Protein AF-A0A9Q3HX17-F1 (afdb_monomer)

InterPro domains:
  IPR000953 Chromo/chromo shadow domain [PS50013] (194-255)
  IPR016197 Chromo-like domain superfamily [SSF54160] (157-252)
  IPR023780 Chromo domain [PF00385] (194-244)
  IPR056924 Tf2-1-like, SH3-like domain [PF24626] (109-169)

pLDDT: mean 73.97, std 19.73, range [32.47, 97.56]

Secondary structure (DSSP, 8-state):
---PPPP-----TT---S--HHHHTTSS---TTSS-SS-SHHHHHHHHHHHHHHHH-HHHHHHHHHHHHHHHHHHHHHHHHHHHHHHHHHHHHHHHHTTPPPPP-PPTT-EEEEEGGGS--SSSSTTTS-SEEEEEEEEEEEETTEEEE---GGGTTS-SEEEGGGEEE----S-TTSS-PPPPSEEETTEEE--EEEEEEEEEETTEEEEEEEETT--GGG---EEEEGGGGTT-HHHHHHHHHH-TTS--TT----

Structure (mmCIF, N/CA/C/O backbone):
data_AF-A0A9Q3HX17-F1
#
_entry.id   AF-A0A9Q3HX17-F1
#
loop_
_atom_site.group_PDB
_atom_site.id
_atom_site.type_symbol
_atom_site.label_atom_id
_atom_site.label_alt_id
_atom_site.label_comp_id
_atom_site.label_asym_id
_atom_site.label_entity_id
_atom_site.label_seq_id
_atom_site.pdbx_PDB_ins_code
_atom_site.Cartn_x
_atom_site.Cartn_y
_atom_site.Cartn_z
_atom_site.occupancy
_atom_site.B_iso_or_equiv
_atom_site.auth_seq_id
_atom_site.auth_comp_id
_atom_site.auth_asym_id
_atom_site.auth_atom_id
_atom_site.pdbx_PDB_model_num
ATOM 1 N N . MET A 1 1 ? -7.147 -26.927 13.019 1.00 43.53 1 MET A N 1
ATOM 2 C CA . MET A 1 1 ? -8.280 -27.119 13.946 1.00 43.53 1 MET A CA 1
ATOM 3 C C . MET A 1 1 ? -9.104 -25.844 13.948 1.00 43.53 1 MET A C 1
ATOM 5 O O . MET A 1 1 ? -8.545 -24.777 14.157 1.00 43.53 1 MET A O 1
ATOM 9 N N . LEU A 1 2 ? -10.378 -25.949 13.573 1.00 35.59 2 LEU A N 1
ATOM 10 C CA . LEU A 1 2 ? -11.283 -24.828 13.317 1.00 35.59 2 LEU A CA 1
ATOM 11 C C . LEU A 1 2 ? -11.744 -24.198 14.639 1.00 35.59 2 LEU A C 1
ATOM 13 O O . LEU A 1 2 ? -12.418 -24.855 15.428 1.00 35.59 2 LEU A O 1
ATOM 17 N N . GLY A 1 3 ? -11.404 -22.928 14.864 1.00 37.94 3 GLY A N 1
ATOM 18 C CA . GLY A 1 3 ? -11.990 -22.122 15.932 1.00 37.94 3 GLY A CA 1
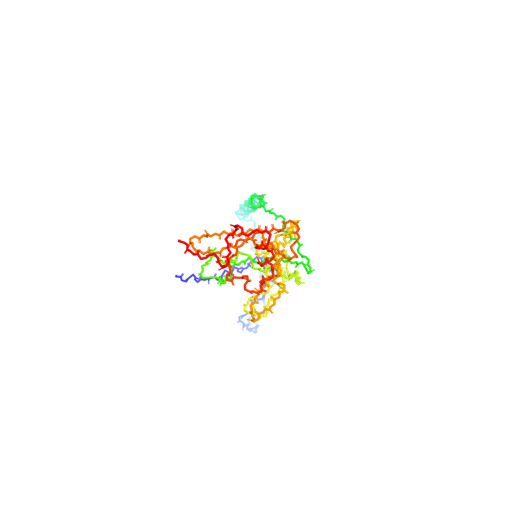ATOM 19 C C . GLY A 1 3 ? -13.392 -21.681 15.527 1.00 37.94 3 GLY A C 1
ATOM 20 O O . GLY A 1 3 ? -13.544 -20.856 14.627 1.00 37.94 3 GLY A O 1
ATOM 21 N N . ARG A 1 4 ? -14.422 -22.248 16.160 1.00 37.91 4 ARG A N 1
ATOM 22 C CA . ARG A 1 4 ? -15.797 -21.764 16.013 1.00 37.91 4 ARG A CA 1
ATOM 23 C C . ARG A 1 4 ? -15.968 -20.497 16.847 1.00 37.91 4 ARG A C 1
ATOM 25 O O . ARG A 1 4 ? -15.848 -20.512 18.067 1.00 37.91 4 ARG A O 1
ATOM 32 N N . HIS A 1 5 ? -16.233 -19.410 16.137 1.00 34.84 5 HIS A N 1
ATOM 33 C CA . HIS A 1 5 ? -16.686 -18.128 16.647 1.00 34.84 5 HIS A CA 1
ATOM 34 C C . HIS A 1 5 ? -18.047 -18.315 17.333 1.00 34.84 5 HIS A C 1
ATOM 36 O O . HIS A 1 5 ? -18.997 -18.772 16.702 1.00 34.84 5 HIS A O 1
ATOM 42 N N . VAL A 1 6 ? -18.142 -17.969 18.617 1.00 39.88 6 VAL A N 1
ATOM 43 C CA . VAL A 1 6 ? -19.424 -17.769 19.309 1.00 39.88 6 VAL A CA 1
ATOM 44 C C . VAL A 1 6 ? -19.678 -16.257 19.333 1.00 39.88 6 VAL A C 1
ATOM 46 O O . VAL A 1 6 ? -18.756 -15.520 19.701 1.00 39.88 6 VAL A O 1
ATOM 49 N N . PRO A 1 7 ? -20.845 -15.748 18.907 1.00 33.12 7 PRO A N 1
ATOM 50 C CA . PRO A 1 7 ? -21.170 -14.336 19.053 1.00 33.12 7 PRO A CA 1
ATOM 51 C C . PRO A 1 7 ? -21.486 -14.042 20.524 1.00 33.12 7 PRO A C 1
ATOM 53 O O . PRO A 1 7 ? -22.268 -14.748 21.155 1.00 33.12 7 PRO A O 1
ATOM 56 N N . ARG A 1 8 ? -20.880 -12.987 21.079 1.00 37.47 8 ARG A N 1
ATOM 57 C CA . ARG A 1 8 ? -21.332 -12.386 22.338 1.00 37.47 8 ARG A CA 1
ATOM 58 C C . ARG A 1 8 ? -22.558 -11.525 22.041 1.00 37.47 8 ARG A C 1
ATOM 60 O O . ARG A 1 8 ? -22.411 -10.348 21.732 1.00 37.47 8 ARG A O 1
ATOM 67 N N . GLU A 1 9 ? -23.749 -12.091 22.175 1.00 33.78 9 GLU A N 1
ATOM 68 C CA . GLU A 1 9 ? -24.956 -11.297 22.417 1.00 33.78 9 GLU A CA 1
ATOM 69 C C . GLU A 1 9 ? -25.018 -10.970 23.913 1.00 33.78 9 GLU A C 1
ATOM 71 O O . GLU A 1 9 ? -25.662 -11.640 24.714 1.00 33.78 9 GLU A O 1
ATOM 76 N N . GLY A 1 10 ? -24.255 -9.951 24.311 1.00 32.47 10 GLY A N 1
ATOM 77 C CA . GLY A 1 10 ? -24.494 -9.256 25.568 1.00 32.47 10 GLY A CA 1
ATOM 78 C C . GLY A 1 10 ? -25.663 -8.309 25.351 1.00 32.47 10 GLY A C 1
ATOM 79 O O . GLY A 1 10 ? -25.469 -7.211 24.839 1.00 32.47 10 GLY A O 1
ATOM 80 N N . VAL A 1 11 ? -26.870 -8.759 25.685 1.00 39.06 11 VAL A N 1
ATOM 81 C CA . VAL A 1 11 ? -28.057 -7.905 25.722 1.00 39.06 11 VAL A CA 1
ATOM 82 C C . VAL A 1 11 ? -27.840 -6.871 26.823 1.00 39.06 11 VAL A C 1
ATOM 84 O O . VAL A 1 11 ? -27.739 -7.201 28.004 1.00 39.06 11 VAL A O 1
ATOM 87 N N . ASP A 1 12 ? -27.710 -5.619 26.404 1.00 37.22 12 ASP A N 1
ATOM 88 C CA . ASP A 1 12 ? -27.631 -4.440 27.250 1.00 37.22 12 ASP A CA 1
ATOM 89 C C . ASP A 1 12 ? -28.926 -4.309 28.073 1.00 37.22 12 ASP A C 1
ATOM 91 O O . ASP A 1 12 ? -29.967 -3.864 27.587 1.00 37.22 12 ASP A O 1
ATOM 95 N N . LEU A 1 13 ? -28.880 -4.770 29.324 1.00 36.75 13 LEU A N 1
ATOM 96 C CA . LEU A 1 13 ? -29.996 -4.692 30.272 1.00 36.75 13 LEU A CA 1
ATOM 97 C C . LEU A 1 13 ? -30.087 -3.328 30.980 1.00 36.75 13 LEU A C 1
ATOM 99 O O . LEU A 1 13 ? -30.937 -3.163 31.850 1.00 36.75 13 LEU A O 1
ATOM 103 N N . MET A 1 14 ? -29.272 -2.332 30.611 1.00 33.97 14 MET A N 1
ATOM 104 C CA . MET A 1 14 ? -29.239 -1.036 31.305 1.00 33.97 14 MET A CA 1
ATOM 105 C C . MET A 1 14 ? -30.023 0.095 30.619 1.00 33.97 14 MET A C 1
ATOM 107 O O . MET A 1 14 ? -29.915 1.245 31.034 1.00 33.97 14 MET A O 1
ATOM 111 N N . SER A 1 15 ? -30.880 -0.202 29.633 1.00 38.72 15 SER A N 1
ATOM 112 C CA . SER A 1 15 ? -31.708 0.819 28.958 1.00 38.72 15 SER A CA 1
ATOM 113 C C . SER A 1 15 ? -33.230 0.606 29.051 1.00 38.72 15 SER A C 1
ATOM 115 O O . SER A 1 15 ? -33.986 1.240 28.311 1.00 38.72 15 SER A O 1
ATOM 117 N N . LYS A 1 16 ? -33.739 -0.244 29.951 1.00 37.53 16 LYS A N 1
ATOM 118 C CA . LYS A 1 16 ? -35.195 -0.383 30.140 1.00 37.53 16 LYS A CA 1
ATOM 119 C C . LYS A 1 16 ? -35.676 0.411 31.354 1.00 37.53 16 LYS A C 1
ATOM 121 O O . LYS A 1 16 ? -35.704 -0.059 32.482 1.00 37.53 16 LYS A O 1
ATOM 126 N N . ASN A 1 17 ? -36.027 1.656 31.042 1.00 38.12 17 ASN A N 1
ATOM 127 C CA . ASN A 1 17 ? -36.922 2.566 31.754 1.00 38.12 17 ASN A CA 1
ATOM 128 C C . ASN A 1 17 ? -38.006 1.826 32.589 1.00 38.12 17 ASN A C 1
ATOM 130 O O . ASN A 1 17 ? -38.696 0.974 32.025 1.00 38.12 17 ASN A O 1
ATOM 134 N N . PRO A 1 18 ? -38.219 2.147 33.883 1.00 36.94 18 PRO A N 1
ATOM 135 C CA . PRO A 1 18 ? -39.154 1.442 34.778 1.00 36.94 18 PRO A CA 1
ATOM 136 C C . PRO A 1 18 ? -40.658 1.620 34.469 1.00 36.94 18 PRO A C 1
ATOM 138 O O . PRO A 1 18 ? -41.499 1.370 35.326 1.00 36.94 18 PRO A O 1
ATOM 141 N N . GLN A 1 19 ? -41.043 2.018 33.256 1.00 39.00 19 GLN A N 1
ATOM 142 C CA . GLN A 1 19 ? -42.442 2.298 32.906 1.00 39.00 19 GLN A CA 1
ATOM 143 C C . GLN A 1 19 ? -43.243 1.122 32.318 1.00 39.00 19 GLN A C 1
ATOM 145 O O . GLN A 1 19 ? -44.337 1.353 31.820 1.00 39.00 19 GLN A O 1
ATOM 150 N N . ASN A 1 20 ? -42.788 -0.136 32.377 1.00 41.44 20 ASN A N 1
ATOM 151 C CA . ASN A 1 20 ? -43.527 -1.230 31.718 1.00 41.44 20 ASN A CA 1
ATOM 152 C C . ASN A 1 20 ? -43.684 -2.538 32.508 1.00 41.44 20 ASN A C 1
ATOM 154 O O . ASN A 1 20 ? -43.580 -3.627 31.953 1.00 41.44 20 ASN A O 1
ATOM 158 N N . LEU A 1 21 ? -44.062 -2.447 33.785 1.00 34.84 21 LEU A N 1
ATOM 159 C CA . LEU A 1 21 ? -44.661 -3.592 34.496 1.00 34.84 21 LEU A CA 1
ATOM 160 C C . LEU A 1 21 ? -46.020 -4.003 33.892 1.00 34.84 21 LEU A C 1
ATOM 162 O O . LEU A 1 21 ? -46.340 -5.185 33.835 1.00 34.84 21 LEU A O 1
ATOM 166 N N . ASN A 1 22 ? -46.764 -3.051 33.322 1.00 39.34 22 ASN A N 1
ATOM 167 C CA . ASN A 1 22 ? -48.045 -3.314 32.654 1.00 39.34 22 ASN A CA 1
ATOM 168 C C . ASN A 1 22 ? -47.903 -3.966 31.265 1.00 39.34 22 ASN A C 1
ATOM 170 O O . ASN A 1 22 ? -48.902 -4.378 30.678 1.00 39.34 22 ASN A O 1
ATOM 174 N N . GLN A 1 23 ? -46.685 -4.051 30.715 1.00 42.78 23 GLN A N 1
ATOM 175 C CA . GLN A 1 23 ? -46.437 -4.671 29.408 1.00 42.78 23 GLN A CA 1
ATOM 176 C C . GLN A 1 23 ? -46.178 -6.177 29.522 1.00 42.78 23 GLN A C 1
ATOM 178 O O . GLN A 1 23 ? -46.563 -6.914 28.624 1.00 42.78 23 GLN A O 1
ATOM 183 N N . VAL A 1 24 ? -45.626 -6.633 30.652 1.00 41.97 24 VAL A N 1
ATOM 184 C CA . VAL A 1 24 ? -45.379 -8.059 30.939 1.00 41.97 24 VAL A CA 1
ATOM 185 C C . VAL A 1 24 ? -46.694 -8.828 31.144 1.00 41.97 24 VAL A C 1
ATOM 187 O O . VAL A 1 24 ? -46.799 -9.989 30.779 1.00 41.97 24 VAL A O 1
ATOM 190 N N . ILE A 1 25 ? -47.743 -8.164 31.637 1.00 42.19 25 ILE A N 1
ATOM 191 C CA . ILE A 1 25 ? -49.058 -8.781 31.900 1.00 42.19 25 ILE A CA 1
ATOM 192 C C . ILE A 1 25 ? -49.834 -9.081 30.597 1.00 42.19 25 ILE A C 1
ATOM 194 O O . ILE A 1 25 ? -50.745 -9.905 30.587 1.00 42.19 25 ILE A O 1
ATOM 198 N N . LYS A 1 26 ? -49.463 -8.460 29.469 1.00 45.56 26 LYS A N 1
ATOM 199 C CA . LYS A 1 26 ? -50.160 -8.631 28.181 1.00 45.56 26 LYS A CA 1
ATOM 200 C C . LYS A 1 26 ? -49.689 -9.835 27.358 1.00 45.56 26 LYS A C 1
ATOM 202 O O . LYS A 1 26 ? -50.341 -10.152 26.367 1.00 45.56 26 LYS A O 1
ATOM 207 N N . GLU A 1 27 ? -48.596 -10.498 27.737 1.00 48.41 27 GLU A N 1
ATOM 208 C CA . GLU A 1 27 ? -48.006 -11.593 26.945 1.00 48.41 27 GLU A CA 1
ATOM 209 C C . GLU A 1 27 ? -48.649 -12.972 27.216 1.00 48.41 27 GLU A C 1
ATOM 211 O O . GLU A 1 27 ? -48.574 -13.843 26.354 1.00 48.41 27 GLU A O 1
ATOM 216 N N . ASP A 1 28 ? -49.391 -13.142 28.320 1.00 40.28 28 ASP A N 1
ATOM 217 C CA . ASP A 1 28 ? -49.937 -14.448 28.749 1.00 40.28 28 ASP A CA 1
ATOM 218 C C . ASP A 1 28 ? -51.431 -14.686 28.443 1.00 40.28 28 ASP A C 1
ATOM 220 O O . ASP A 1 28 ? -52.013 -15.675 28.886 1.00 40.28 28 ASP A O 1
ATOM 224 N N . GLY A 1 29 ? -52.086 -13.824 27.656 1.00 43.31 29 GLY A N 1
ATOM 225 C CA . GLY A 1 29 ? -53.416 -14.128 27.101 1.00 43.31 29 GLY A CA 1
ATOM 226 C C . GLY A 1 29 ? -54.523 -14.415 28.131 1.00 43.31 29 GLY A C 1
ATOM 227 O O . GLY A 1 29 ? -55.492 -15.109 27.815 1.00 43.31 29 GLY A O 1
ATOM 228 N N . ILE A 1 30 ? -54.411 -13.890 29.353 1.00 41.59 30 ILE A N 1
ATOM 229 C CA . ILE A 1 30 ? -55.437 -14.051 30.387 1.00 41.59 30 ILE A CA 1
ATOM 230 C C . ILE A 1 30 ? -56.547 -13.022 30.132 1.00 41.59 30 ILE A C 1
ATOM 232 O O . ILE A 1 30 ? -56.350 -11.818 30.269 1.00 41.59 30 ILE A O 1
ATOM 236 N N . GLN A 1 31 ? -57.717 -13.512 29.716 1.00 39.88 31 GLN A N 1
ATOM 237 C CA . GLN A 1 31 ? -58.920 -12.717 29.459 1.00 39.88 31 GLN A CA 1
ATOM 238 C C . GLN A 1 31 ? -59.391 -12.024 30.752 1.00 39.88 31 GLN A C 1
ATOM 240 O O . GLN A 1 31 ? -59.740 -12.692 31.723 1.00 39.88 31 GLN A O 1
ATOM 245 N N . GLU A 1 32 ? -59.461 -10.691 30.736 1.00 42.28 32 GLU A N 1
ATOM 246 C CA . GLU A 1 32 ? -59.815 -9.784 31.851 1.00 42.28 32 GLU A CA 1
ATOM 247 C C . GLU A 1 32 ? -61.226 -9.973 32.469 1.00 42.28 32 GLU A C 1
A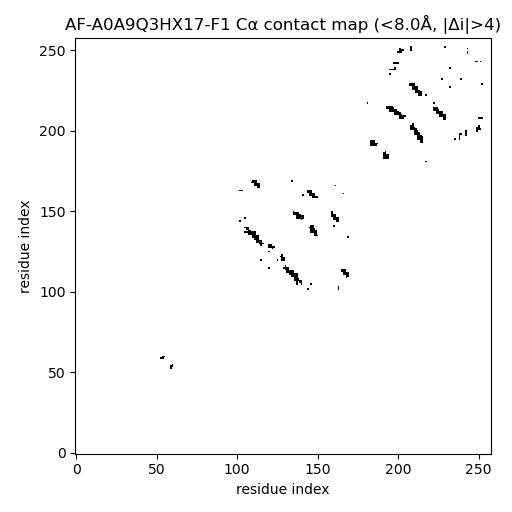TOM 249 O O . GLU A 1 32 ? -61.648 -9.170 33.296 1.00 42.28 32 GLU A O 1
ATOM 254 N N . SER A 1 33 ? -61.999 -11.005 32.112 1.00 39.53 33 SER A N 1
ATOM 255 C CA . SER A 1 33 ? -63.457 -11.008 32.338 1.00 39.53 33 SER A CA 1
ATOM 256 C C . SER A 1 33 ? -64.000 -11.837 33.511 1.00 39.53 33 SER A C 1
ATOM 258 O O . SER A 1 33 ? -65.215 -11.847 33.697 1.00 39.53 33 SER A O 1
ATOM 260 N N . THR A 1 34 ? -63.181 -12.500 34.341 1.00 42.12 34 THR A N 1
ATOM 261 C CA . THR A 1 34 ? -63.737 -13.417 35.368 1.00 42.12 34 THR A CA 1
ATOM 262 C C . THR A 1 34 ? -63.235 -13.286 36.803 1.00 42.12 34 THR A C 1
ATOM 264 O O . THR A 1 34 ? -63.555 -14.169 37.589 1.00 42.12 34 THR A O 1
ATOM 267 N N . LEU A 1 35 ? -62.539 -12.224 37.229 1.00 37.19 35 LEU A N 1
ATOM 268 C CA . LEU A 1 35 ? -62.227 -12.080 38.664 1.00 37.19 35 LEU A CA 1
ATOM 269 C C . LEU A 1 35 ? -62.262 -10.619 39.171 1.00 37.19 35 LEU A C 1
ATOM 271 O O . LEU A 1 35 ? -61.267 -9.911 39.183 1.00 37.19 35 LEU A O 1
ATOM 275 N N . PHE A 1 36 ? -63.455 -10.256 39.651 1.00 33.38 36 PHE A N 1
ATOM 276 C CA . PHE A 1 36 ? -63.817 -9.274 40.687 1.00 33.38 36 PHE A CA 1
ATOM 277 C C . PHE A 1 36 ? -63.507 -7.762 40.516 1.00 33.38 36 PHE A C 1
ATOM 279 O O . PHE A 1 36 ? -62.353 -7.351 40.470 1.00 33.38 36 PHE A O 1
ATOM 286 N N . PRO A 1 37 ? -64.542 -6.892 40.601 1.00 35.59 37 PRO A N 1
ATOM 287 C CA . PRO A 1 37 ? -64.440 -5.436 40.435 1.00 35.59 37 PRO A CA 1
ATOM 288 C C . PRO A 1 37 ? -64.094 -4.660 41.725 1.00 35.59 37 PRO A C 1
ATOM 290 O O . PRO A 1 37 ? -64.379 -3.471 41.824 1.00 35.59 37 PRO A O 1
ATOM 293 N N . ILE A 1 38 ? -63.519 -5.296 42.752 1.00 40.41 38 ILE A N 1
ATOM 294 C CA . ILE A 1 38 ? -63.241 -4.638 44.040 1.00 40.41 38 ILE A CA 1
ATOM 295 C C . ILE A 1 38 ? -61.843 -5.051 44.511 1.00 40.41 38 ILE A C 1
ATOM 297 O O . ILE A 1 38 ? -61.650 -6.218 44.841 1.00 40.41 38 ILE A O 1
ATOM 301 N N . LYS A 1 39 ? -60.921 -4.072 44.582 1.00 42.38 39 LYS A N 1
ATOM 302 C CA . LYS A 1 39 ? -59.530 -4.087 45.115 1.00 42.38 39 LYS A CA 1
ATOM 303 C C . LYS A 1 39 ? -58.419 -3.868 44.076 1.00 42.38 39 LYS A C 1
ATOM 305 O O . LYS A 1 39 ? -57.523 -4.692 43.943 1.00 42.38 39 LYS A O 1
ATOM 310 N N . VAL A 1 40 ? -58.401 -2.708 43.425 1.00 43.16 40 VAL A N 1
ATOM 311 C CA . VAL A 1 40 ? -57.133 -2.143 42.906 1.00 43.16 40 VAL A CA 1
ATOM 312 C C . VAL A 1 40 ? -56.644 -1.006 43.815 1.00 43.16 40 VAL A C 1
ATOM 314 O O . VAL A 1 40 ? -55.447 -0.863 44.025 1.00 43.16 40 VAL A O 1
ATOM 317 N N . GLU A 1 41 ? -57.556 -0.303 44.491 1.00 44.78 41 GLU A N 1
ATOM 318 C CA . GLU A 1 41 ? -57.222 0.805 45.404 1.00 44.78 41 GLU A CA 1
ATOM 319 C C . GLU A 1 41 ? -56.719 0.347 46.787 1.00 44.78 41 GLU A C 1
ATOM 321 O O . GLU A 1 41 ? -55.867 0.988 47.384 1.00 44.78 41 GLU A O 1
ATOM 326 N N . ILE A 1 42 ? -57.162 -0.812 47.293 1.00 50.06 42 ILE A N 1
ATOM 327 C CA . ILE A 1 42 ? -56.743 -1.296 48.629 1.00 50.06 42 ILE A CA 1
ATOM 328 C C . ILE A 1 42 ? -55.329 -1.912 48.596 1.00 50.06 42 ILE A C 1
ATOM 330 O O . ILE A 1 42 ? -54.657 -1.997 49.622 1.00 50.06 42 ILE A O 1
ATOM 334 N N . PHE A 1 43 ? -54.852 -2.343 47.423 1.00 46.19 43 PHE A N 1
ATOM 335 C CA . PHE A 1 43 ? -53.516 -2.928 47.288 1.00 46.19 43 PHE A CA 1
ATOM 336 C C . PHE A 1 43 ? -52.414 -1.875 47.142 1.00 46.19 43 PHE A C 1
ATOM 338 O O . PHE A 1 43 ? -51.315 -2.143 47.615 1.00 46.19 43 PHE A O 1
ATOM 345 N N . SER A 1 44 ? -52.674 -0.693 46.564 1.00 56.28 44 SER A N 1
ATOM 346 C CA . SER A 1 44 ? -51.670 0.383 46.525 1.00 56.28 44 SER A CA 1
ATOM 347 C C . SER A 1 44 ? -51.402 0.930 47.917 1.00 56.28 44 SER A C 1
ATOM 349 O O . SER A 1 44 ? -50.250 1.005 48.315 1.00 56.28 44 SER A O 1
ATOM 351 N N . ASP A 1 45 ? -52.454 1.187 48.696 1.00 61.06 45 ASP A N 1
ATOM 352 C CA . ASP A 1 45 ? -52.311 1.738 50.043 1.00 61.06 45 ASP A CA 1
ATOM 353 C C . ASP A 1 45 ? -51.636 0.744 50.991 1.00 61.06 45 ASP A C 1
ATOM 355 O O . ASP A 1 45 ? -50.779 1.129 51.781 1.00 61.06 45 ASP A O 1
ATOM 359 N N . LEU A 1 46 ? -51.947 -0.554 50.881 1.00 56.22 46 LEU A N 1
ATOM 360 C CA . LEU A 1 46 ? -51.284 -1.589 51.676 1.00 56.22 46 LEU A CA 1
ATOM 361 C C . LEU A 1 46 ? -49.822 -1.787 51.250 1.00 56.22 46 LEU A C 1
ATOM 363 O O . LEU A 1 46 ? -48.964 -1.973 52.107 1.00 56.22 46 LEU A O 1
ATOM 367 N N . VAL A 1 47 ? -49.515 -1.725 49.950 1.00 63.09 47 VAL A N 1
ATOM 368 C CA . VAL A 1 47 ? -48.133 -1.795 49.449 1.00 63.09 47 VAL A CA 1
ATOM 369 C C . VAL A 1 47 ? -47.343 -0.551 49.852 1.00 63.09 47 VAL A C 1
ATOM 371 O O . VAL A 1 47 ? -46.212 -0.697 50.302 1.00 63.09 47 VAL A O 1
ATOM 374 N N . ASP A 1 48 ? -47.936 0.639 49.788 1.00 63.78 48 ASP A N 1
ATOM 375 C CA . ASP A 1 48 ? -47.327 1.903 50.211 1.00 63.78 48 ASP A CA 1
ATOM 376 C C . ASP A 1 48 ? -47.141 1.961 51.733 1.00 63.78 48 ASP A C 1
ATOM 378 O O . ASP A 1 48 ? -46.153 2.511 52.226 1.00 63.78 48 ASP A O 1
ATOM 382 N N . GLN A 1 49 ? -48.054 1.359 52.498 1.00 62.88 49 GLN A N 1
ATOM 383 C CA . GLN A 1 49 ? -47.983 1.274 53.955 1.00 62.88 49 GLN A CA 1
ATOM 384 C C . GLN A 1 49 ? -46.963 0.229 54.422 1.00 62.88 49 GLN A C 1
ATOM 386 O O . GLN A 1 49 ? -46.156 0.537 55.298 1.00 62.88 49 GLN A O 1
ATOM 391 N N . ILE A 1 50 ? -46.902 -0.942 53.774 1.00 61.53 50 ILE A N 1
ATOM 392 C CA . ILE A 1 50 ? -45.833 -1.934 53.971 1.00 61.53 50 ILE A CA 1
ATOM 393 C C . ILE A 1 50 ? -44.485 -1.342 53.545 1.00 61.53 50 ILE A C 1
ATOM 395 O O . ILE A 1 50 ? -43.503 -1.485 54.266 1.00 61.53 50 ILE A O 1
ATOM 399 N N . GLN A 1 51 ? -44.413 -0.625 52.419 1.00 58.28 51 GLN A N 1
ATOM 400 C CA . GLN A 1 51 ? -43.193 0.065 51.997 1.00 58.28 51 GLN A CA 1
ATOM 401 C C . GLN A 1 51 ? -42.776 1.130 53.007 1.00 58.28 51 GLN A C 1
ATOM 403 O O . GLN A 1 51 ? -41.592 1.204 53.318 1.00 58.28 51 GLN A O 1
ATOM 408 N N . LYS A 1 52 ? -43.709 1.915 53.563 1.00 63.16 52 LYS A N 1
ATOM 409 C CA . LYS A 1 52 ? -43.418 2.885 54.628 1.00 63.16 52 LYS A CA 1
ATOM 410 C C . LYS A 1 52 ? -42.928 2.214 55.906 1.00 63.16 52 LYS A C 1
ATOM 412 O O . LYS A 1 52 ? -41.951 2.703 56.458 1.00 63.16 52 LYS A O 1
ATOM 417 N N . GLU A 1 53 ? -43.555 1.138 56.376 1.00 61.06 53 GLU A N 1
ATOM 418 C CA . GLU A 1 53 ? -43.127 0.429 57.594 1.00 61.06 53 GLU A CA 1
ATOM 419 C C . GLU A 1 53 ? -41.766 -0.255 57.413 1.00 61.06 53 GLU A C 1
ATOM 421 O O . GLU A 1 53 ? -40.857 -0.018 58.208 1.00 61.06 53 GLU A O 1
ATOM 426 N N . VAL A 1 54 ? -41.572 -0.997 56.319 1.00 60.59 54 VAL A N 1
ATOM 427 C CA . VAL A 1 54 ? -40.299 -1.668 55.993 1.00 60.59 54 VAL A CA 1
ATOM 428 C C . VAL A 1 54 ? -39.171 -0.652 55.754 1.00 60.59 54 VAL A C 1
ATOM 430 O O . VAL A 1 54 ? -38.020 -0.905 56.104 1.00 60.59 54 VAL A O 1
ATOM 433 N N . TRP A 1 55 ? -39.471 0.543 55.226 1.00 57.78 55 TRP A N 1
ATOM 434 C CA . TRP A 1 55 ? -38.486 1.626 55.092 1.00 57.78 55 TRP A CA 1
ATOM 435 C C . TRP A 1 55 ? -38.128 2.322 56.407 1.00 57.78 55 TRP A C 1
ATOM 437 O O . TRP A 1 55 ? -37.125 3.041 56.441 1.00 57.78 55 TRP A O 1
ATOM 447 N N . GLN A 1 56 ? -38.919 2.180 57.476 1.00 61.88 56 GLN A N 1
ATOM 448 C CA . GLN A 1 56 ? -38.596 2.777 58.776 1.00 61.88 56 GLN A CA 1
ATOM 449 C C . GLN A 1 56 ? -37.744 1.871 59.662 1.00 61.88 56 GLN A C 1
ATOM 451 O O . GLN A 1 56 ? -37.159 2.382 60.624 1.00 61.88 56 GLN A O 1
ATOM 456 N N . ASP A 1 57 ? -37.588 0.594 59.307 1.00 71.00 57 ASP A N 1
ATOM 457 C CA . ASP A 1 57 ? -36.683 -0.304 60.010 1.00 71.00 57 ASP A CA 1
ATOM 458 C C . ASP A 1 57 ? -35.242 0.212 59.929 1.00 71.00 57 ASP A C 1
ATOM 460 O O . ASP A 1 57 ? -34.673 0.458 58.855 1.00 71.00 57 ASP A O 1
ATOM 464 N N . LYS A 1 58 ? -34.635 0.405 61.104 1.00 68.25 58 LYS A N 1
ATOM 465 C CA . LYS A 1 58 ? -33.263 0.921 61.225 1.00 68.25 58 LYS A CA 1
ATOM 466 C C . LYS A 1 58 ? -32.261 0.032 60.489 1.00 68.25 58 LYS A C 1
ATOM 468 O O . LYS A 1 58 ? -31.310 0.559 59.911 1.00 68.25 58 LYS A O 1
ATOM 473 N N . ASP A 1 59 ? -32.524 -1.268 60.452 1.00 74.38 59 ASP A N 1
ATOM 474 C CA . ASP A 1 59 ? -31.657 -2.265 59.833 1.00 74.38 59 ASP A CA 1
ATOM 475 C C . ASP A 1 59 ? -31.655 -2.141 58.300 1.00 74.38 59 ASP A C 1
ATOM 477 O O . ASP A 1 59 ? -30.591 -2.150 57.678 1.00 74.38 59 ASP A O 1
ATOM 481 N N . TYR A 1 60 ? -32.810 -1.878 57.675 1.00 72.75 60 TYR A N 1
ATOM 482 C CA . TYR A 1 60 ? -32.900 -1.634 56.228 1.00 72.75 60 TYR A CA 1
ATOM 483 C C . TYR A 1 60 ? -32.233 -0.319 55.813 1.00 72.75 60 TYR A C 1
ATOM 485 O O . TYR A 1 60 ? -31.517 -0.272 54.808 1.00 72.75 60 TYR A O 1
ATOM 493 N N . LYS A 1 61 ? -32.397 0.753 56.601 1.00 77.44 61 LYS A N 1
ATOM 494 C CA . LYS A 1 61 ? -31.689 2.023 56.354 1.00 77.44 61 LYS A CA 1
ATOM 495 C C . LYS A 1 61 ? -30.173 1.853 56.420 1.00 77.44 61 LYS A C 1
ATOM 497 O O . LYS A 1 61 ? -29.457 2.496 55.650 1.00 77.44 61 LYS A O 1
ATOM 502 N N . GLU A 1 62 ? -29.679 1.013 57.322 1.00 82.75 62 GLU A N 1
ATOM 503 C CA . GLU A 1 62 ? -28.249 0.742 57.441 1.00 82.75 62 GLU A CA 1
ATOM 504 C C . GLU A 1 62 ? -27.726 -0.074 56.249 1.00 82.75 62 GLU A C 1
ATOM 506 O O . GLU A 1 62 ? -26.710 0.292 55.655 1.00 82.75 62 GLU A O 1
ATOM 511 N N . ILE A 1 63 ? -28.474 -1.087 55.799 1.00 82.75 63 ILE A N 1
ATOM 512 C CA . ILE A 1 63 ? -28.158 -1.857 54.584 1.00 82.75 63 ILE A CA 1
ATOM 513 C C . ILE A 1 63 ? -28.109 -0.950 53.343 1.00 82.75 63 ILE A C 1
ATOM 515 O O . ILE A 1 63 ? -27.172 -1.037 52.548 1.00 82.75 63 ILE A O 1
ATOM 519 N N . LEU A 1 64 ? -29.063 -0.027 53.186 1.00 81.94 64 LEU A N 1
ATOM 520 C CA . LEU A 1 64 ? -29.082 0.918 52.062 1.00 81.94 64 LEU A CA 1
ATOM 521 C C . LEU A 1 64 ? -27.887 1.879 52.081 1.00 81.94 64 LEU A C 1
ATOM 523 O O . LEU A 1 64 ? -27.314 2.168 51.028 1.00 81.94 64 LEU A O 1
ATOM 527 N N . LYS A 1 65 ? -27.457 2.345 53.261 1.00 86.88 65 LYS A N 1
ATOM 528 C CA . LYS A 1 65 ? -26.233 3.155 53.389 1.00 86.88 65 LYS A CA 1
ATOM 529 C C . LYS A 1 65 ? -24.991 2.361 52.997 1.00 86.88 65 LYS A C 1
ATOM 531 O O . LYS A 1 65 ? -24.122 2.897 52.306 1.00 86.88 65 LYS A O 1
ATOM 536 N N . GLN A 1 66 ? -24.902 1.100 53.418 1.00 86.94 66 GLN A N 1
ATOM 537 C CA . GLN A 1 66 ? -23.797 0.219 53.044 1.00 86.94 66 GLN A CA 1
ATOM 538 C C . GLN A 1 66 ? -23.775 -0.035 51.531 1.00 86.94 66 GLN A C 1
ATOM 540 O O . GLN A 1 66 ? -22.731 0.146 50.904 1.00 86.94 66 GLN A O 1
ATOM 545 N N . LEU A 1 67 ? -24.924 -0.340 50.922 1.00 84.19 67 LEU A N 1
ATOM 546 C CA . LEU A 1 67 ? -25.074 -0.491 49.470 1.00 84.19 67 LEU A CA 1
ATOM 547 C C . LEU A 1 67 ? -24.673 0.777 48.713 1.00 84.19 67 LEU A C 1
ATOM 549 O O . LEU A 1 67 ? -23.878 0.706 47.778 1.00 84.19 67 LEU A O 1
ATOM 553 N N . ALA A 1 68 ? -25.149 1.948 49.145 1.00 90.25 68 ALA A N 1
ATOM 554 C CA . ALA A 1 68 ? -24.770 3.224 48.543 1.00 90.25 68 ALA A CA 1
ATOM 555 C C . ALA A 1 68 ? -23.251 3.458 48.611 1.00 90.25 68 ALA A C 1
ATOM 557 O O . ALA A 1 68 ? -22.647 3.948 47.654 1.00 90.25 68 ALA A O 1
ATOM 558 N N . ARG A 1 69 ? -22.608 3.058 49.716 1.00 93.44 69 ARG A N 1
ATOM 559 C CA . ARG A 1 69 ? -21.151 3.135 49.883 1.00 93.44 69 ARG A CA 1
ATOM 560 C C . ARG A 1 69 ? -20.420 2.202 48.917 1.00 93.44 69 ARG A C 1
ATOM 562 O O . ARG A 1 69 ? -19.457 2.630 48.285 1.00 93.44 69 ARG A O 1
ATOM 569 N N . VAL A 1 70 ? -20.888 0.963 48.764 1.00 93.25 70 VAL A N 1
ATOM 570 C CA . VAL A 1 70 ? -20.310 -0.016 47.828 1.00 93.25 70 VAL A CA 1
ATOM 571 C C . VAL A 1 70 ? -20.472 0.445 46.380 1.00 93.25 70 VAL A C 1
ATOM 573 O O . VAL A 1 70 ? -19.501 0.413 45.630 1.00 93.25 70 VAL A O 1
ATOM 576 N N . ILE A 1 71 ? -21.646 0.947 45.993 1.00 93.25 71 ILE A N 1
ATOM 577 C CA . ILE A 1 71 ? -21.893 1.478 44.643 1.00 93.25 71 ILE A CA 1
ATOM 578 C C . ILE A 1 71 ? -20.968 2.663 44.355 1.00 93.25 71 ILE A C 1
ATOM 580 O O . ILE A 1 71 ? -20.335 2.705 43.301 1.00 93.25 71 ILE A O 1
ATOM 584 N N . LYS A 1 72 ? -20.822 3.592 45.308 1.00 94.94 72 LYS A N 1
ATOM 585 C CA . LYS A 1 72 ? -19.907 4.732 45.170 1.00 94.94 72 LYS A CA 1
ATOM 586 C C . LYS A 1 72 ? -18.455 4.278 44.988 1.00 94.94 72 LYS A C 1
ATOM 588 O O . LYS A 1 72 ? -17.741 4.847 44.166 1.00 94.94 72 LYS A O 1
ATOM 593 N N . ASN A 1 73 ? -18.036 3.243 45.715 1.00 94.75 73 ASN A N 1
ATOM 594 C CA . ASN A 1 73 ? -16.704 2.655 45.574 1.00 94.75 73 ASN A CA 1
ATOM 595 C C . ASN A 1 73 ? -16.525 1.942 44.223 1.00 94.75 73 ASN A C 1
ATOM 597 O O . ASN A 1 73 ? -15.478 2.057 43.599 1.00 94.75 73 ASN A O 1
ATOM 601 N N . LEU A 1 74 ? -17.536 1.224 43.734 1.00 95.94 74 LEU A N 1
ATOM 602 C CA . LEU A 1 74 ? -17.476 0.584 42.417 1.00 95.94 74 LEU A CA 1
ATOM 603 C C . LEU A 1 74 ? -17.375 1.622 41.299 1.00 95.94 74 LEU A C 1
ATOM 605 O O . LEU A 1 74 ? -16.559 1.468 40.395 1.00 95.94 74 LEU A O 1
ATOM 609 N N . GLN A 1 75 ? -18.147 2.706 41.385 1.00 94.62 75 GLN A N 1
ATOM 610 C CA . GLN A 1 75 ? -18.081 3.813 40.431 1.00 94.62 75 GLN A CA 1
ATOM 611 C C . GLN A 1 75 ? -16.718 4.512 40.457 1.00 94.62 75 GLN A C 1
ATOM 613 O O . GLN A 1 75 ? -16.181 4.844 39.400 1.00 94.62 75 GLN A O 1
ATOM 618 N N . SER A 1 76 ? -16.130 4.717 41.641 1.00 95.31 76 SER A N 1
ATOM 619 C CA . SER A 1 76 ? -14.794 5.311 41.739 1.00 95.31 76 SER A CA 1
ATOM 620 C C . SER A 1 76 ? -13.721 4.389 41.159 1.00 95.31 76 SER A C 1
ATOM 622 O O . SER A 1 76 ? -12.892 4.857 40.384 1.00 95.31 76 SER A O 1
ATOM 624 N N . VAL A 1 77 ? -13.776 3.083 41.436 1.00 96.25 77 VAL A N 1
ATOM 625 C CA . VAL A 1 77 ? -12.862 2.093 40.844 1.00 96.25 77 VAL A CA 1
ATOM 626 C C . VAL A 1 77 ? -13.019 2.034 39.324 1.00 96.25 77 VAL A C 1
ATOM 628 O O . VAL A 1 77 ? -12.020 2.064 38.613 1.00 96.25 77 VAL A O 1
ATOM 631 N N . GLN A 1 78 ? -14.248 2.012 38.802 1.00 95.19 78 GLN A N 1
ATOM 632 C CA . GLN A 1 78 ? -14.494 2.040 37.356 1.00 95.19 78 GLN A CA 1
ATOM 633 C C . GLN A 1 78 ? -13.907 3.290 36.700 1.00 95.19 78 GLN A C 1
ATOM 635 O O . GLN A 1 78 ? -13.290 3.194 35.639 1.00 95.19 78 GLN A O 1
ATOM 640 N N . LYS A 1 79 ? -14.072 4.453 37.338 1.00 97.12 79 LYS A N 1
ATOM 641 C CA . LYS A 1 79 ? -13.495 5.708 36.857 1.00 97.12 79 LYS A CA 1
ATOM 642 C C . LYS A 1 79 ? -11.968 5.634 36.813 1.00 97.12 79 LYS A C 1
ATOM 644 O O . LYS A 1 79 ? -11.395 5.939 35.774 1.00 97.12 79 LYS A O 1
ATOM 649 N N . LEU A 1 80 ? -11.333 5.156 37.884 1.00 97.31 80 LEU A N 1
ATOM 650 C CA . LEU A 1 80 ? -9.877 4.988 37.944 1.00 97.31 80 LEU A CA 1
ATOM 651 C C . LEU A 1 80 ? -9.360 4.040 36.856 1.00 97.31 80 LEU A C 1
ATOM 653 O O . LEU A 1 80 ? -8.411 4.366 36.152 1.00 97.31 80 LEU A O 1
ATOM 657 N N . VAL A 1 81 ? -10.006 2.884 36.675 1.00 96.94 81 VAL A N 1
ATOM 658 C CA . VAL A 1 81 ? -9.622 1.913 35.637 1.00 96.94 81 VAL A CA 1
ATOM 659 C C . VAL A 1 81 ? -9.757 2.519 34.242 1.00 96.94 81 VAL A C 1
ATOM 661 O O . VAL A 1 81 ? -8.898 2.295 33.391 1.00 96.94 81 VAL A O 1
ATOM 664 N N . LYS A 1 82 ? -10.815 3.298 33.997 1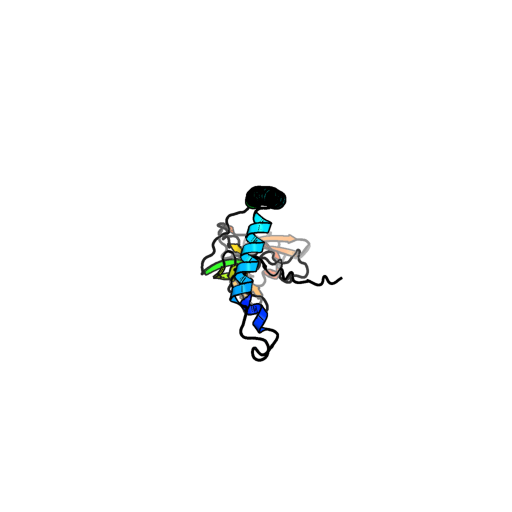.00 97.56 82 LYS A N 1
ATOM 665 C CA . LYS A 1 82 ? -11.017 3.979 32.716 1.00 97.56 82 LYS A CA 1
ATOM 666 C C . LYS A 1 82 ? -9.928 5.021 32.452 1.00 97.56 82 LYS A C 1
ATOM 668 O O . LYS A 1 82 ? -9.390 5.051 31.350 1.00 97.56 82 LYS A O 1
ATOM 673 N N . GLU A 1 83 ? -9.586 5.829 33.450 1.00 97.19 83 GLU A N 1
ATOM 674 C CA . GLU A 1 83 ? -8.527 6.840 33.350 1.00 97.19 83 GLU A CA 1
ATOM 675 C C . GLU A 1 83 ? -7.155 6.199 33.090 1.00 97.19 83 GLU A C 1
ATOM 677 O O . GLU A 1 83 ? -6.424 6.642 32.201 1.00 97.19 83 GLU A O 1
ATOM 682 N N . GLU A 1 84 ? -6.826 5.110 33.792 1.00 97.12 84 GLU A N 1
ATOM 683 C CA . GLU A 1 84 ? -5.575 4.377 33.567 1.00 97.12 84 GLU A CA 1
ATOM 684 C C . GLU A 1 84 ? -5.544 3.746 32.171 1.00 97.12 84 GLU A C 1
ATOM 686 O O . GLU A 1 84 ? -4.541 3.834 31.465 1.00 97.12 84 GLU A O 1
ATOM 691 N N . LEU A 1 85 ? -6.663 3.172 31.721 1.00 97.25 85 LEU A N 1
ATOM 692 C CA . LEU A 1 85 ? -6.770 2.603 30.381 1.00 97.25 85 LEU A CA 1
ATOM 693 C C . LEU A 1 85 ? -6.578 3.672 29.297 1.00 97.25 85 LEU A C 1
ATOM 695 O O . LEU A 1 85 ? -5.859 3.439 28.328 1.00 97.25 85 LEU A O 1
ATOM 699 N N . GLU A 1 86 ? -7.192 4.846 29.448 1.00 97.19 86 GLU A N 1
ATOM 700 C CA . GLU A 1 86 ? -7.024 5.968 28.519 1.00 97.19 86 GLU A CA 1
ATOM 701 C C . GLU A 1 86 ? -5.575 6.480 28.503 1.00 97.19 86 GLU A C 1
ATOM 703 O O . GLU A 1 86 ? -5.017 6.738 27.429 1.00 97.19 86 GLU A O 1
ATOM 708 N N . SER A 1 87 ? -4.939 6.561 29.675 1.00 95.88 87 SER A N 1
ATOM 709 C CA . SER A 1 87 ? -3.517 6.887 29.827 1.00 95.88 87 SER A CA 1
ATOM 710 C C . SER A 1 87 ? -2.631 5.875 29.095 1.00 95.88 87 SE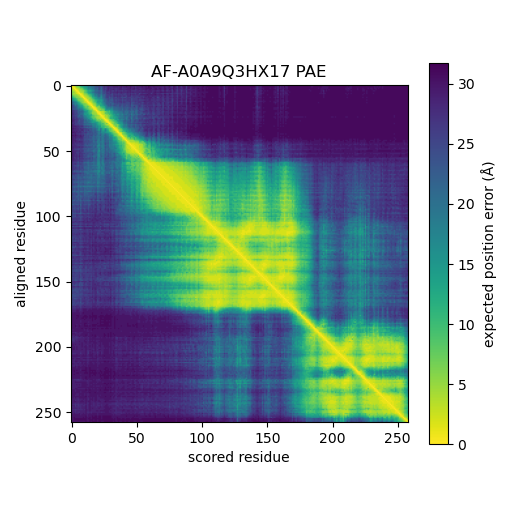R A C 1
ATOM 712 O O . SER A 1 87 ? -1.794 6.270 28.274 1.00 95.88 87 SER A O 1
ATOM 714 N N . GLU A 1 88 ? -2.848 4.576 29.311 1.00 95.25 88 GLU A N 1
ATOM 715 C CA . GLU A 1 88 ? -2.082 3.504 28.673 1.00 95.25 88 GLU A CA 1
ATOM 716 C C . GLU A 1 88 ? -2.306 3.457 27.157 1.00 95.25 88 GLU A C 1
ATOM 718 O O . GLU A 1 88 ? -1.341 3.419 26.391 1.00 95.25 88 GLU A O 1
ATOM 723 N N . ILE A 1 89 ? -3.549 3.589 26.678 1.00 96.12 89 ILE A N 1
ATOM 724 C CA . ILE A 1 89 ? -3.846 3.743 25.242 1.00 96.12 89 ILE A CA 1
ATOM 725 C C . ILE A 1 89 ? -3.084 4.947 24.668 1.00 96.12 89 ILE A C 1
ATOM 727 O O . ILE A 1 89 ? -2.511 4.865 23.575 1.00 96.12 89 ILE A O 1
ATOM 731 N N . GLY A 1 90 ? -3.024 6.058 25.406 1.00 95.00 90 GLY A N 1
ATOM 732 C CA . GLY A 1 90 ? -2.240 7.237 25.049 1.00 95.00 90 GLY A CA 1
ATOM 733 C C . GLY A 1 90 ? -0.738 6.954 24.955 1.00 95.00 90 GLY A C 1
ATOM 734 O O . GLY A 1 90 ? -0.095 7.372 23.985 1.00 95.00 90 GLY A O 1
ATOM 735 N N . ARG A 1 91 ? -0.171 6.215 25.916 1.00 93.88 91 ARG A N 1
ATOM 736 C CA . ARG A 1 91 ? 1.238 5.783 25.912 1.00 93.88 91 ARG A CA 1
ATOM 737 C C . ARG A 1 91 ? 1.527 4.889 24.710 1.00 93.88 91 ARG A C 1
ATOM 739 O O . ARG A 1 91 ? 2.425 5.207 23.928 1.00 93.88 91 ARG A O 1
ATOM 746 N N . PHE A 1 92 ? 0.730 3.843 24.493 1.00 93.94 92 PHE A N 1
ATOM 747 C CA . PHE A 1 92 ? 0.874 2.948 23.343 1.00 93.94 92 PHE A CA 1
ATOM 748 C C . PHE A 1 92 ? 0.780 3.700 22.017 1.00 93.94 92 PHE A C 1
ATOM 750 O O . PHE A 1 92 ? 1.607 3.484 21.131 1.00 93.94 92 PHE A O 1
ATOM 757 N N . LYS A 1 93 ? -0.161 4.644 21.887 1.00 93.69 93 LYS A N 1
ATOM 758 C CA . LYS A 1 93 ? -0.295 5.481 20.688 1.00 93.69 93 LYS A CA 1
ATOM 759 C C . LYS A 1 93 ? 0.951 6.332 20.443 1.00 93.69 93 LYS A C 1
ATOM 761 O O . LYS A 1 93 ? 1.394 6.418 19.299 1.00 93.69 93 LYS A O 1
ATOM 766 N N . LYS A 1 94 ? 1.543 6.933 21.483 1.00 91.94 94 LYS A N 1
ATOM 767 C CA . LYS A 1 94 ? 2.796 7.703 21.363 1.00 91.94 94 LYS A CA 1
ATOM 768 C C . LYS A 1 94 ? 3.950 6.826 20.878 1.00 91.94 94 LYS A C 1
ATOM 770 O O . LYS A 1 94 ? 4.625 7.203 19.924 1.00 91.94 94 LYS A O 1
ATOM 775 N N . TYR A 1 95 ? 4.145 5.650 21.477 1.00 91.06 95 TYR A N 1
ATOM 776 C CA . TYR A 1 95 ? 5.207 4.726 21.065 1.00 91.06 95 TYR A CA 1
ATOM 777 C C . TYR A 1 95 ? 4.993 4.185 19.648 1.00 91.06 95 TYR A C 1
ATOM 779 O O . TYR A 1 95 ? 5.918 4.216 18.840 1.00 91.06 95 TYR A O 1
ATOM 787 N N . ALA A 1 96 ? 3.771 3.765 19.311 1.00 87.31 96 ALA A N 1
ATOM 788 C CA . ALA A 1 96 ? 3.439 3.248 17.985 1.00 87.31 96 ALA A CA 1
ATOM 789 C C . ALA A 1 96 ? 3.570 4.313 16.884 1.00 87.31 96 ALA A C 1
ATOM 791 O O . ALA A 1 96 ? 3.971 3.996 15.766 1.00 87.31 96 ALA A O 1
ATOM 792 N N . ASN A 1 97 ? 3.247 5.575 17.188 1.00 90.12 97 ASN A N 1
ATOM 793 C CA . ASN A 1 97 ? 3.337 6.674 16.228 1.00 90.12 97 ASN A CA 1
ATOM 794 C C . ASN A 1 97 ? 4.736 7.299 16.131 1.00 90.12 97 ASN A C 1
ATOM 796 O O . ASN A 1 97 ? 4.968 8.049 15.190 1.00 90.12 97 ASN A O 1
ATOM 800 N N . ARG A 1 98 ? 5.671 6.996 17.047 1.00 88.75 98 ARG A N 1
ATOM 801 C CA . ARG A 1 98 ? 7.003 7.631 17.105 1.00 88.75 98 ARG A CA 1
ATOM 802 C C . ARG A 1 98 ? 7.771 7.551 15.783 1.00 88.75 98 ARG A C 1
ATOM 804 O O . ARG A 1 98 ? 8.431 8.511 15.409 1.00 88.75 98 ARG A O 1
ATOM 811 N N . ASN A 1 99 ? 7.644 6.423 15.086 1.00 84.88 99 ASN A N 1
ATOM 812 C CA . ASN A 1 99 ? 8.322 6.160 13.814 1.00 84.88 99 ASN A CA 1
ATOM 813 C C . ASN A 1 99 ? 7.349 6.134 12.623 1.00 84.88 99 ASN A C 1
ATOM 815 O O . ASN A 1 99 ? 7.708 5.647 11.552 1.00 84.88 99 ASN A O 1
ATOM 819 N N . ARG A 1 100 ? 6.100 6.595 12.792 1.00 82.69 100 ARG A N 1
ATOM 820 C CA . ARG A 1 100 ? 5.154 6.660 11.673 1.00 82.69 100 ARG A CA 1
ATOM 821 C C . ARG A 1 100 ? 5.472 7.869 10.810 1.00 82.69 100 ARG A C 1
ATOM 823 O O . ARG A 1 100 ? 5.397 9.006 11.262 1.00 82.69 100 ARG A O 1
ATOM 830 N N . THR A 1 101 ? 5.791 7.612 9.551 1.00 80.56 101 THR A N 1
ATOM 831 C CA . THR A 1 101 ? 5.917 8.651 8.532 1.00 80.56 101 THR A CA 1
ATOM 832 C C . THR A 1 101 ? 4.535 9.173 8.152 1.00 80.56 101 THR A C 1
ATOM 834 O O . THR A 1 101 ? 3.564 8.411 8.126 1.00 80.56 101 THR A O 1
ATOM 837 N N . ILE A 1 102 ? 4.449 10.472 7.855 1.00 80.38 102 ILE A N 1
ATOM 838 C CA . ILE A 1 102 ? 3.230 11.074 7.315 1.00 80.38 102 ILE A CA 1
ATOM 839 C C . ILE A 1 102 ? 2.913 10.368 5.990 1.00 80.38 102 ILE A C 1
ATOM 841 O O . ILE A 1 102 ? 3.794 10.291 5.128 1.00 80.38 102 ILE A O 1
ATOM 845 N N . PRO A 1 103 ? 1.701 9.812 5.831 1.00 79.56 103 PRO A N 1
ATOM 846 C CA . PRO A 1 103 ? 1.325 9.159 4.592 1.00 79.56 103 PRO A CA 1
ATOM 847 C C . PRO A 1 103 ? 1.374 10.164 3.432 1.00 79.56 103 PRO A C 1
ATOM 849 O O . PRO A 1 103 ? 0.811 11.252 3.571 1.00 79.56 103 PRO A O 1
ATOM 852 N N . PRO A 1 104 ? 2.015 9.826 2.300 1.00 82.62 104 PRO A N 1
ATOM 853 C CA . PRO A 1 104 ? 1.948 10.663 1.111 1.00 82.62 104 PRO A CA 1
ATOM 854 C C . PRO A 1 104 ? 0.493 10.772 0.639 1.00 82.62 104 PRO A C 1
ATOM 856 O O . PRO A 1 104 ? -0.248 9.782 0.627 1.00 82.62 104 PRO A O 1
ATOM 859 N N . ASP A 1 105 ? 0.079 11.987 0.290 1.00 87.75 105 ASP A N 1
ATOM 860 C CA . ASP A 1 105 ? -1.252 12.248 -0.249 1.00 87.75 105 ASP A CA 1
ATOM 861 C C . ASP A 1 105 ? -1.172 12.267 -1.772 1.00 87.75 105 ASP A C 1
ATOM 863 O O . ASP A 1 105 ? -0.532 13.144 -2.349 1.00 87.75 105 ASP A O 1
ATOM 867 N N . PHE A 1 106 ? -1.775 11.264 -2.408 1.00 89.25 106 PHE A N 1
ATOM 868 C CA . PHE A 1 106 ? -1.769 11.132 -3.862 1.00 89.25 106 PHE A CA 1
ATOM 869 C C . PHE A 1 106 ? -3.015 11.784 -4.454 1.00 89.25 106 PHE A C 1
ATOM 871 O O . PHE A 1 106 ? -4.132 11.563 -3.976 1.00 89.25 106 PHE A O 1
ATOM 878 N N . GLN A 1 107 ? -2.832 12.551 -5.519 1.00 89.94 107 GLN A N 1
ATOM 879 C CA . GLN A 1 107 ? -3.913 13.181 -6.264 1.00 89.94 107 GLN A CA 1
ATOM 880 C C . GLN A 1 107 ? -4.264 12.375 -7.517 1.00 89.94 107 GLN A C 1
ATOM 882 O O . GLN A 1 107 ? -3.563 11.443 -7.920 1.00 89.94 107 GLN A O 1
ATOM 887 N N . HIS A 1 108 ? -5.397 12.714 -8.132 1.00 91.94 108 HIS A N 1
ATOM 888 C CA . HIS A 1 108 ? -5.783 12.141 -9.419 1.00 91.94 108 HIS A CA 1
ATOM 889 C C . HIS A 1 108 ? -4.697 12.428 -10.469 1.00 91.94 108 HIS A C 1
ATOM 891 O O . HIS A 1 108 ? -4.308 13.577 -10.657 1.00 91.94 108 HIS A O 1
ATOM 897 N N . GLY A 1 109 ? -4.266 11.403 -11.204 1.00 91.25 109 GLY A N 1
ATOM 898 C CA . GLY A 1 109 ? -3.259 11.504 -12.266 1.00 91.25 109 GLY A CA 1
ATOM 899 C C . GLY A 1 109 ? -1.822 11.248 -11.806 1.00 91.25 109 GLY A C 1
ATOM 900 O O . GLY A 1 109 ? -0.944 11.050 -12.650 1.00 91.25 109 GLY A O 1
ATOM 901 N N . ASP A 1 110 ? -1.572 11.181 -10.495 1.00 92.12 110 ASP A N 1
ATOM 902 C CA . ASP A 1 110 ? -0.252 10.834 -9.976 1.00 92.12 110 ASP A CA 1
ATOM 903 C C . ASP A 1 110 ? 0.137 9.414 -10.387 1.00 92.12 110 ASP A C 1
ATOM 905 O O . ASP A 1 110 ? -0.691 8.498 -10.428 1.00 92.12 110 ASP A O 1
ATOM 909 N N . ARG A 1 111 ? 1.426 9.218 -10.676 1.00 92.31 111 ARG A N 1
ATOM 910 C CA . ARG A 1 111 ? 1.974 7.899 -10.992 1.00 92.31 111 ARG A CA 1
ATOM 911 C C . ARG A 1 111 ? 2.610 7.283 -9.760 1.00 92.31 111 ARG A C 1
ATOM 913 O O . ARG A 1 111 ? 3.467 7.889 -9.114 1.00 92.31 111 ARG A O 1
ATOM 920 N N . VAL A 1 112 ? 2.223 6.048 -9.478 1.00 93.69 112 VAL A N 1
ATOM 921 C CA . VAL A 1 112 ? 2.673 5.307 -8.305 1.00 93.69 112 VAL A CA 1
ATOM 922 C C . VAL A 1 112 ? 3.101 3.891 -8.662 1.00 93.69 112 VAL A C 1
ATOM 924 O O . VAL A 1 112 ? 2.506 3.242 -9.518 1.00 93.69 112 VAL A O 1
ATOM 927 N N . TRP A 1 113 ? 4.137 3.413 -7.988 1.00 93.12 113 TRP A N 1
ATOM 928 C CA . TRP A 1 113 ? 4.587 2.031 -8.037 1.00 93.12 113 TRP A CA 1
ATOM 929 C C . TRP A 1 113 ? 3.757 1.164 -7.098 1.00 93.12 113 TRP A C 1
ATOM 931 O O . TRP A 1 113 ? 3.445 1.585 -5.984 1.00 93.12 113 TRP A O 1
ATOM 941 N N . LEU A 1 114 ? 3.456 -0.066 -7.512 1.00 93.38 114 LEU A N 1
ATOM 942 C CA . LEU A 1 114 ? 2.718 -1.031 -6.700 1.00 93.38 114 LEU A CA 1
ATOM 943 C C . LEU A 1 114 ? 3.626 -2.163 -6.206 1.00 93.38 114 LEU A C 1
ATOM 945 O O . LEU A 1 114 ? 4.384 -2.750 -6.973 1.00 93.38 114 LEU A O 1
ATOM 949 N N . ALA A 1 115 ? 3.548 -2.511 -4.926 1.00 92.81 115 ALA A N 1
ATOM 950 C CA . ALA A 1 115 ? 4.368 -3.571 -4.349 1.00 92.81 115 ALA A CA 1
ATOM 951 C C . ALA A 1 115 ? 3.987 -4.954 -4.911 1.00 92.81 115 ALA A C 1
ATOM 953 O O . ALA A 1 115 ? 2.830 -5.373 -4.855 1.00 92.81 115 ALA A O 1
ATOM 954 N N . SER A 1 116 ? 4.983 -5.715 -5.365 1.00 89.69 116 SER A N 1
ATOM 955 C CA . SER A 1 116 ? 4.806 -7.071 -5.917 1.00 89.69 116 SER A CA 1
ATOM 956 C C . SER A 1 116 ? 4.500 -8.155 -4.874 1.00 89.69 116 SER A C 1
ATOM 958 O O . SER A 1 116 ? 4.223 -9.293 -5.240 1.00 89.69 116 SER A O 1
ATOM 960 N N . ASN A 1 117 ? 4.545 -7.839 -3.574 1.00 84.50 117 ASN A N 1
ATOM 961 C CA . ASN A 1 117 ? 4.534 -8.832 -2.490 1.00 84.50 117 ASN A CA 1
ATOM 962 C C . ASN A 1 117 ? 3.344 -9.804 -2.528 1.00 84.50 117 ASN A C 1
ATOM 964 O O . ASN A 1 117 ? 3.501 -10.960 -2.135 1.00 84.50 117 ASN A O 1
ATOM 968 N N . ASN A 1 118 ? 2.189 -9.327 -2.997 1.00 84.19 118 ASN A N 1
ATOM 969 C CA . ASN A 1 118 ? 0.937 -10.083 -3.072 1.00 84.19 118 ASN A CA 1
ATOM 970 C C . ASN A 1 118 ? 0.648 -10.628 -4.482 1.00 84.19 118 ASN A C 1
ATOM 972 O O . ASN A 1 118 ? -0.418 -11.191 -4.719 1.00 84.19 118 ASN A O 1
ATOM 976 N N . PHE A 1 119 ? 1.578 -10.451 -5.422 1.00 84.69 119 PHE A N 1
ATOM 977 C CA . PHE A 1 119 ? 1.451 -10.895 -6.803 1.00 84.69 119 PHE A CA 1
ATOM 978 C C . PHE A 1 119 ? 2.291 -12.146 -7.049 1.00 84.69 119 PHE A C 1
ATOM 980 O O . PHE A 1 119 ? 3.296 -12.403 -6.381 1.00 84.69 119 PHE A O 1
ATOM 987 N N . LYS A 1 120 ? 1.878 -12.943 -8.039 1.00 83.31 120 LYS A N 1
ATOM 988 C CA . LYS A 1 120 ? 2.707 -14.049 -8.521 1.00 83.31 120 LYS A CA 1
ATOM 989 C C . LYS A 1 120 ? 3.955 -13.464 -9.195 1.00 83.31 120 LYS A C 1
ATOM 991 O O . LYS A 1 120 ? 3.816 -12.514 -9.966 1.00 83.31 120 LYS A O 1
ATOM 996 N N . PRO A 1 121 ? 5.156 -14.001 -8.923 1.00 82.06 121 PRO A N 1
ATOM 997 C CA . PRO A 1 121 ? 6.368 -13.501 -9.550 1.00 82.06 121 PRO A CA 1
ATOM 998 C C . PRO A 1 121 ? 6.303 -13.742 -11.061 1.00 82.06 121 PRO A C 1
ATOM 1000 O O . PRO A 1 121 ? 5.990 -14.843 -11.507 1.00 82.06 121 PRO A O 1
ATOM 1003 N N . THR A 1 122 ? 6.636 -12.720 -11.848 1.00 80.94 122 THR A N 1
ATOM 1004 C CA . THR A 1 122 ? 6.742 -12.824 -13.315 1.00 80.94 122 THR A CA 1
ATOM 1005 C C . THR A 1 122 ? 7.898 -13.733 -13.740 1.00 80.94 122 THR A C 1
ATOM 1007 O O . THR A 1 122 ? 7.909 -14.275 -14.840 1.00 80.94 122 THR A O 1
ATOM 1010 N N . ARG A 1 123 ? 8.898 -13.892 -12.864 1.00 85.38 123 ARG A N 1
ATOM 1011 C CA . ARG A 1 123 ? 10.105 -14.688 -13.105 1.00 85.38 123 ARG A CA 1
ATOM 1012 C C . ARG A 1 123 ? 10.074 -16.003 -12.316 1.00 85.38 123 ARG A C 1
ATOM 1014 O O . ARG A 1 123 ? 9.402 -16.063 -11.287 1.00 85.38 123 ARG A O 1
ATOM 1021 N N . PRO A 1 124 ? 10.859 -17.023 -12.722 1.00 85.94 124 PRO A N 1
ATOM 1022 C CA . PRO A 1 124 ? 10.856 -18.344 -12.083 1.00 85.94 124 PRO A CA 1
ATOM 1023 C C . PRO A 1 124 ? 11.145 -18.318 -10.578 1.00 85.94 124 PRO A C 1
ATOM 1025 O O . PRO A 1 124 ? 10.690 -19.187 -9.840 1.00 85.94 124 PRO A O 1
ATOM 1028 N N . THR A 1 125 ? 11.900 -17.321 -10.107 1.00 85.69 125 THR A N 1
ATOM 1029 C CA . THR A 1 125 ? 12.209 -17.143 -8.687 1.00 85.69 125 THR A CA 1
ATOM 1030 C C . THR A 1 125 ? 11.851 -15.738 -8.216 1.00 85.69 125 THR A C 1
ATOM 1032 O O . THR A 1 125 ? 12.107 -14.744 -8.897 1.00 85.69 125 THR A O 1
ATOM 1035 N N . LYS A 1 126 ? 11.328 -15.644 -6.986 1.00 84.69 126 LYS A N 1
ATOM 1036 C CA . LYS A 1 126 ? 10.976 -14.371 -6.332 1.00 84.69 126 LYS A CA 1
ATOM 1037 C C . LYS A 1 126 ? 12.176 -13.429 -6.155 1.00 84.69 126 LYS A C 1
ATOM 1039 O O . LYS A 1 126 ? 12.015 -12.219 -6.079 1.00 84.69 126 LYS A O 1
ATOM 1044 N N . LYS A 1 127 ? 13.398 -13.972 -6.108 1.00 84.56 127 LYS A N 1
ATOM 1045 C CA . LYS A 1 127 ? 14.634 -13.178 -6.014 1.00 84.56 127 LYS A CA 1
ATOM 1046 C C . LYS A 1 127 ? 14.908 -12.371 -7.289 1.00 84.56 127 LYS A C 1
ATOM 1048 O O . LYS A 1 127 ? 15.530 -11.320 -7.208 1.00 84.56 127 LYS A O 1
ATOM 1053 N N . LEU A 1 128 ? 14.461 -12.874 -8.440 1.00 86.81 128 LEU A N 1
ATOM 1054 C CA . LEU A 1 128 ? 14.641 -12.233 -9.744 1.00 86.81 128 LEU A CA 1
ATOM 1055 C C . LEU A 1 128 ? 13.387 -11.484 -10.215 1.00 86.81 128 LEU A C 1
ATOM 1057 O O . LEU A 1 128 ? 13.429 -10.832 -11.255 1.00 86.81 128 LEU A O 1
ATOM 1061 N N . SER A 1 129 ? 12.262 -11.595 -9.502 1.00 87.56 129 SER A N 1
ATOM 1062 C CA . SER A 1 129 ? 11.061 -10.831 -9.833 1.00 87.56 129 SER A CA 1
ATOM 1063 C C . SER A 1 129 ? 11.200 -9.371 -9.419 1.00 87.56 129 SER A C 1
ATOM 1065 O O . SER A 1 129 ? 11.851 -9.048 -8.425 1.00 87.56 129 SER A O 1
ATOM 1067 N N . GLU A 1 130 ? 10.533 -8.499 -10.162 1.00 89.00 130 GLU A N 1
ATOM 1068 C CA . GLU A 1 130 ? 10.427 -7.081 -9.838 1.00 89.00 130 GLU A CA 1
ATOM 1069 C C . GLU A 1 130 ? 9.825 -6.892 -8.447 1.00 89.00 130 GLU A C 1
ATOM 1071 O O . GLU A 1 130 ? 8.800 -7.484 -8.119 1.00 89.00 130 GLU A O 1
ATOM 1076 N N . ARG A 1 131 ? 10.457 -6.051 -7.624 1.00 89.62 131 ARG A N 1
ATOM 1077 C CA . ARG A 1 131 ? 9.932 -5.693 -6.301 1.00 89.62 131 ARG A CA 1
ATOM 1078 C C . ARG A 1 131 ? 8.727 -4.758 -6.410 1.00 89.62 131 ARG A C 1
ATOM 1080 O O . ARG A 1 131 ? 7.780 -4.904 -5.637 1.00 89.62 131 ARG A O 1
ATOM 1087 N N . TRP A 1 132 ? 8.775 -3.843 -7.372 1.00 91.50 132 TRP A N 1
ATOM 1088 C CA . TRP A 1 132 ? 7.760 -2.839 -7.654 1.00 91.50 132 TRP A CA 1
ATOM 1089 C C . TRP A 1 132 ? 7.260 -3.024 -9.080 1.00 91.50 132 TRP A C 1
ATOM 1091 O O . TRP A 1 132 ? 8.052 -3.061 -10.015 1.00 91.50 132 TRP A O 1
ATOM 1101 N N . LEU A 1 133 ? 5.952 -3.163 -9.219 1.00 89.88 133 LEU A N 1
ATOM 1102 C CA . LEU A 1 133 ? 5.257 -3.337 -10.480 1.00 89.88 133 LEU A CA 1
ATOM 1103 C C . LEU A 1 133 ? 4.762 -1.978 -10.934 1.00 89.88 133 LEU A C 1
ATOM 1105 O O . LEU A 1 133 ? 4.074 -1.337 -10.146 1.00 89.88 133 LEU A O 1
ATOM 1109 N N . GLY A 1 134 ? 5.093 -1.621 -12.178 1.00 85.75 134 GLY A N 1
ATOM 1110 C CA . GLY A 1 134 ? 4.514 -0.549 -12.997 1.00 85.75 134 GLY A CA 1
ATOM 1111 C C . GLY A 1 134 ? 4.316 0.839 -12.358 1.00 85.75 134 GLY A C 1
ATOM 1112 O O . GLY A 1 134 ? 3.841 0.968 -11.238 1.00 85.75 134 GLY A O 1
ATOM 1113 N N . PRO A 1 135 ? 4.544 1.935 -13.093 1.00 91.12 135 PRO A N 1
ATOM 1114 C CA . PRO A 1 135 ? 3.920 3.196 -12.727 1.00 91.12 135 PRO A CA 1
ATOM 1115 C C . PRO A 1 135 ? 2.435 3.135 -13.123 1.00 91.12 135 PRO A C 1
ATOM 1117 O O . PRO A 1 135 ? 2.096 3.235 -14.302 1.00 91.12 135 PRO A O 1
ATOM 1120 N N . PHE A 1 136 ? 1.548 2.959 -12.148 1.00 93.81 136 PHE A N 1
ATOM 1121 C CA . PHE A 1 136 ? 0.100 3.025 -12.343 1.00 93.81 136 PHE A CA 1
ATOM 1122 C C . PHE A 1 136 ? -0.426 4.416 -12.009 1.00 93.81 136 PHE A C 1
ATOM 1124 O O . PHE A 1 136 ? 0.065 5.083 -11.103 1.00 93.81 136 PHE A O 1
ATOM 1131 N N . GLU A 1 137 ? -1.438 4.850 -12.750 1.00 94.06 137 GLU A N 1
ATOM 1132 C CA . GLU A 1 137 ? -2.091 6.139 -12.537 1.00 94.06 137 GLU A CA 1
ATOM 1133 C C . GLU A 1 137 ? -3.119 6.034 -11.404 1.00 94.06 137 GLU A C 1
ATOM 1135 O O . GLU A 1 137 ? -3.945 5.114 -11.383 1.00 94.06 137 GLU A O 1
ATOM 1140 N N . VAL A 1 138 ? -3.084 6.976 -10.466 1.00 94.94 138 VAL A N 1
ATOM 1141 C CA . VAL A 1 138 ? -4.086 7.110 -9.408 1.00 94.94 138 VAL A CA 1
ATOM 1142 C C . VAL A 1 138 ? -5.343 7.742 -10.001 1.00 94.94 138 VAL A C 1
ATOM 1144 O O . VAL A 1 138 ? -5.322 8.879 -10.457 1.00 94.94 138 VAL A O 1
ATOM 1147 N N . LEU A 1 139 ? -6.460 7.017 -9.973 1.00 94.25 139 LEU A N 1
ATOM 1148 C CA . LEU A 1 139 ? -7.756 7.519 -10.432 1.00 94.25 139 LEU A CA 1
ATOM 1149 C C . LEU A 1 139 ? -8.469 8.308 -9.340 1.00 94.25 139 LEU A C 1
ATOM 1151 O O . LEU A 1 139 ? -9.049 9.349 -9.597 1.00 94.25 139 LEU A O 1
ATOM 1155 N N . LYS A 1 140 ? -8.492 7.806 -8.106 1.00 92.94 140 LYS A N 1
ATOM 1156 C CA . LYS A 1 140 ? -9.121 8.527 -6.991 1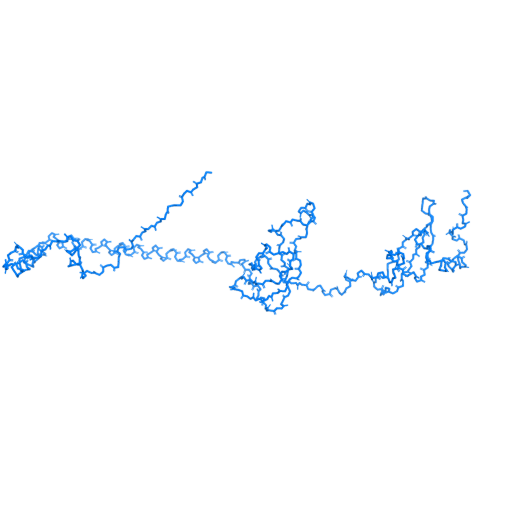.00 92.94 140 LYS A CA 1
ATOM 1157 C C . LYS A 1 140 ? -8.712 7.968 -5.646 1.00 92.94 140 LYS A C 1
ATOM 1159 O O . LYS A 1 140 ? -8.387 6.788 -5.516 1.00 92.94 140 LYS A O 1
ATOM 1164 N N . LYS A 1 141 ? -8.847 8.798 -4.620 1.00 93.31 141 LYS A N 1
ATOM 1165 C CA . LYS A 1 141 ? -8.787 8.386 -3.222 1.00 93.31 141 LYS A CA 1
ATOM 1166 C C . LYS A 1 141 ? -10.141 7.801 -2.806 1.00 93.31 141 LYS A C 1
ATOM 1168 O O . LYS A 1 141 ? -11.165 8.467 -2.912 1.00 93.31 141 LYS A O 1
ATOM 1173 N N . VAL A 1 142 ? -10.159 6.534 -2.389 1.00 90.38 142 VAL A N 1
ATOM 1174 C CA . VAL A 1 142 ? -11.383 5.810 -1.979 1.00 90.38 142 VAL A CA 1
ATOM 1175 C C . VAL A 1 142 ? -11.622 5.939 -0.475 1.00 90.38 142 VAL A C 1
ATOM 1177 O O . VAL A 1 142 ? -12.761 5.923 -0.023 1.00 90.38 142 VAL A O 1
ATOM 1180 N N . GLY A 1 143 ? -10.554 6.096 0.306 1.00 88.00 143 GLY A N 1
ATOM 1181 C CA . GLY A 1 143 ? -10.628 6.314 1.746 1.00 88.00 143 GLY A CA 1
ATOM 1182 C C . GLY A 1 143 ? -9.387 7.026 2.269 1.00 88.00 143 GLY A C 1
ATOM 1183 O O . GLY A 1 143 ? -8.529 7.449 1.501 1.00 88.00 143 GLY A O 1
ATOM 1184 N N . SER A 1 144 ? -9.254 7.125 3.591 1.00 86.88 144 SER A N 1
ATOM 1185 C CA . SER A 1 144 ? -8.138 7.850 4.217 1.00 86.88 144 SER A CA 1
ATOM 1186 C C . SER A 1 144 ? -6.754 7.337 3.773 1.00 86.88 144 SER A C 1
ATOM 1188 O O . SER A 1 144 ? -5.845 8.142 3.594 1.00 86.88 144 SER A O 1
ATOM 1190 N N . HIS A 1 145 ? -6.621 6.027 3.532 1.00 89.00 145 HIS A N 1
ATOM 1191 C CA . HIS A 1 145 ? -5.354 5.371 3.188 1.00 89.00 145 HIS A CA 1
ATOM 1192 C C . HIS A 1 145 ? -5.460 4.424 1.978 1.00 89.00 145 HIS A C 1
ATOM 1194 O O . HIS A 1 145 ? -4.605 3.558 1.808 1.00 89.00 145 HIS A 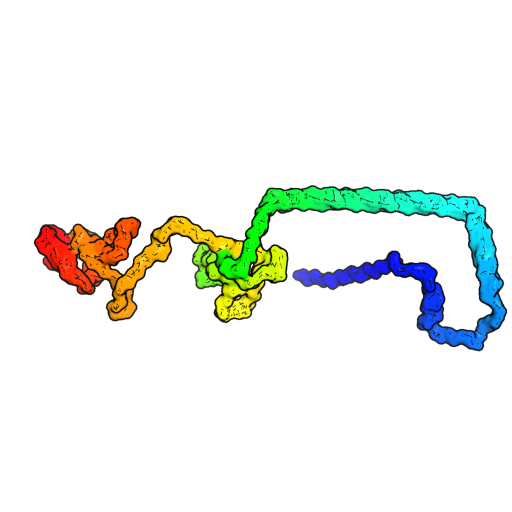O 1
ATOM 1200 N N . ALA A 1 146 ? -6.518 4.534 1.169 1.00 92.81 146 ALA A N 1
ATOM 1201 C CA . ALA A 1 146 ? -6.781 3.614 0.065 1.00 92.81 146 ALA A CA 1
ATOM 1202 C C . ALA A 1 146 ? -7.032 4.368 -1.244 1.00 92.81 146 ALA A C 1
ATOM 1204 O O . ALA A 1 146 ? -7.856 5.286 -1.284 1.00 92.81 146 ALA A O 1
ATOM 1205 N N . TYR A 1 147 ? -6.353 3.947 -2.309 1.00 94.31 147 TYR A N 1
ATOM 1206 C CA . TYR A 1 147 ? -6.360 4.600 -3.617 1.00 94.31 147 TYR A CA 1
ATOM 1207 C C . TYR A 1 147 ? -6.775 3.623 -4.708 1.00 94.31 147 TYR A C 1
ATOM 1209 O O . TYR A 1 147 ? -6.376 2.460 -4.702 1.00 94.31 147 TYR A O 1
ATOM 1217 N N . HIS A 1 148 ? -7.588 4.108 -5.639 1.00 94.75 148 HIS A N 1
ATOM 1218 C CA . HIS A 1 148 ? -7.990 3.386 -6.835 1.00 94.75 148 HIS A CA 1
ATOM 1219 C C . HIS A 1 148 ? -6.953 3.638 -7.928 1.00 94.75 148 HIS A C 1
ATOM 1221 O O . HIS A 1 148 ? -6.747 4.787 -8.316 1.00 94.75 148 HIS A O 1
ATOM 1227 N N . LEU A 1 149 ? -6.328 2.577 -8.430 1.00 94.88 149 LEU A N 1
ATOM 1228 C CA . LEU A 1 149 ? -5.322 2.638 -9.485 1.00 94.88 149 LEU A CA 1
ATOM 1229 C C . LEU A 1 149 ? -5.888 2.159 -10.820 1.00 94.88 149 LEU A C 1
ATOM 1231 O O . LEU A 1 149 ? -6.701 1.234 -10.881 1.00 94.88 149 LEU A O 1
ATOM 1235 N N . LYS A 1 150 ? -5.410 2.759 -11.906 1.00 94.19 150 LYS A N 1
ATOM 1236 C CA . LYS A 1 150 ? -5.694 2.323 -13.271 1.00 94.19 150 LYS A CA 1
ATOM 1237 C C . LYS A 1 150 ? -4.852 1.094 -13.604 1.00 94.19 150 LYS A C 1
ATOM 1239 O O . LYS A 1 150 ? -3.722 1.201 -14.078 1.00 94.19 150 LYS A O 1
ATOM 1244 N N . LEU A 1 151 ? -5.408 -0.081 -13.325 1.00 93.19 151 LEU A N 1
ATOM 1245 C CA . LEU A 1 151 ? -4.767 -1.355 -13.633 1.00 93.19 151 LEU A CA 1
ATOM 1246 C C . LEU A 1 151 ? -4.938 -1.744 -15.112 1.00 93.19 151 LEU A C 1
ATOM 1248 O O . LEU A 1 151 ? -5.938 -1.389 -15.742 1.00 93.19 151 LEU A O 1
ATOM 1252 N N . PRO A 1 152 ? -3.986 -2.501 -15.680 1.00 90.50 152 PRO A N 1
ATOM 1253 C CA . PRO A 1 152 ? -4.072 -2.970 -17.050 1.00 90.50 152 PRO A CA 1
ATOM 1254 C C . PRO A 1 152 ? -5.136 -4.065 -17.174 1.00 90.50 152 PRO A C 1
ATOM 1256 O O . PRO A 1 152 ? -5.358 -4.859 -16.260 1.00 90.50 152 PRO A O 1
ATOM 1259 N N . VAL A 1 153 ? -5.761 -4.152 -18.350 1.00 88.38 153 VAL A N 1
ATOM 1260 C CA . VAL A 1 153 ? -6.903 -5.048 -18.623 1.00 88.38 153 VAL A CA 1
ATOM 1261 C C . VAL A 1 153 ? -6.568 -6.529 -18.404 1.00 88.38 153 VAL A C 1
ATOM 1263 O O . VAL A 1 153 ? -7.458 -7.322 -18.133 1.00 88.38 153 VAL A O 1
ATOM 1266 N N . GLN A 1 154 ? -5.296 -6.914 -18.467 1.00 87.19 154 GLN A N 1
ATOM 1267 C CA . GLN A 1 154 ? -4.823 -8.268 -18.152 1.00 87.19 154 GLN A CA 1
ATOM 1268 C C . GLN A 1 154 ? -5.011 -8.669 -16.676 1.00 87.19 154 GLN A C 1
ATOM 1270 O O . GLN A 1 154 ? -5.062 -9.856 -16.367 1.00 87.19 154 GLN A O 1
ATOM 1275 N N . TRP A 1 155 ? -5.147 -7.714 -15.752 1.00 87.25 155 TRP A N 1
ATOM 1276 C CA . TRP A 1 155 ? -5.255 -7.969 -14.310 1.00 87.25 155 TRP A CA 1
ATOM 1277 C C . TRP A 1 155 ? -6.694 -7.855 -13.793 1.00 87.25 155 TRP A C 1
ATOM 1279 O O . TRP A 1 155 ? -6.924 -7.366 -12.691 1.00 87.25 155 TRP A O 1
ATOM 1289 N N . LYS A 1 156 ? -7.686 -8.337 -14.557 1.00 82.81 156 LYS A N 1
ATOM 1290 C CA . LYS A 1 156 ? -9.115 -8.238 -14.176 1.00 82.81 156 LYS A CA 1
ATOM 1291 C C . LYS A 1 156 ? -9.451 -8.887 -12.832 1.00 82.81 156 LYS A C 1
ATOM 1293 O O . LYS A 1 156 ? -10.396 -8.469 -12.178 1.00 82.81 156 LYS A O 1
ATOM 1298 N N . SER A 1 157 ? -8.700 -9.916 -12.435 1.00 87.12 157 SER A N 1
ATOM 1299 C CA . SER A 1 157 ? -8.916 -10.625 -11.167 1.00 87.12 157 SER A CA 1
ATOM 1300 C C . SER A 1 157 ? -8.390 -9.862 -9.946 1.00 87.12 157 SER A C 1
ATOM 1302 O O . SER A 1 157 ? -8.646 -10.283 -8.820 1.00 87.12 157 SER A O 1
ATOM 1304 N N . VAL A 1 158 ? -7.616 -8.793 -10.142 1.00 89.31 158 VAL A N 1
ATOM 1305 C CA . VAL A 1 158 ? -7.009 -8.020 -9.057 1.00 89.31 158 VAL A CA 1
ATOM 1306 C C . VAL A 1 158 ? -7.899 -6.823 -8.755 1.00 89.31 158 VAL A C 1
ATOM 1308 O O . VAL A 1 158 ? -8.263 -6.064 -9.652 1.00 89.31 158 VAL A O 1
ATOM 1311 N N . HIS A 1 159 ? -8.236 -6.629 -7.482 1.00 91.69 159 HIS A N 1
ATOM 1312 C CA . HIS A 1 159 ? -8.991 -5.451 -7.069 1.00 91.69 159 HIS A CA 1
ATOM 1313 C C . HIS A 1 159 ? -8.153 -4.178 -7.281 1.00 91.69 159 HIS A C 1
ATOM 1315 O O . HIS A 1 159 ? -7.015 -4.125 -6.818 1.00 91.69 159 HIS A O 1
ATOM 1321 N N . PRO A 1 160 ? -8.697 -3.130 -7.926 1.00 92.75 160 PRO A N 1
ATOM 1322 C CA . PRO A 1 160 ? -7.932 -1.935 -8.287 1.00 92.75 160 PRO A CA 1
ATOM 1323 C C . PRO A 1 160 ? -7.696 -0.966 -7.117 1.00 92.75 160 PRO A C 1
ATOM 1325 O O . PRO A 1 160 ? -7.162 0.120 -7.323 1.00 92.75 160 PRO A O 1
ATOM 1328 N N . VAL A 1 161 ? -8.108 -1.318 -5.895 1.00 93.81 161 VAL A N 1
ATOM 1329 C CA . VAL A 1 161 ? -7.988 -0.467 -4.705 1.00 93.81 161 VAL A CA 1
ATOM 1330 C C . VAL A 1 161 ? -6.856 -0.978 -3.822 1.00 93.81 161 VAL A C 1
ATOM 1332 O O . VAL A 1 161 ? -6.906 -2.112 -3.347 1.00 93.81 161 VAL A O 1
ATOM 1335 N N . PHE A 1 162 ? -5.867 -0.126 -3.555 1.00 93.25 162 PHE A N 1
ATOM 1336 C CA . PHE A 1 162 ? -4.679 -0.481 -2.780 1.00 93.25 162 PHE A CA 1
ATOM 1337 C C . PHE A 1 162 ? -4.467 0.449 -1.592 1.00 93.25 162 PHE A C 1
ATOM 1339 O O . PHE A 1 162 ? -4.742 1.647 -1.656 1.00 93.25 162 PHE A O 1
ATOM 1346 N N . TYR A 1 163 ? -3.964 -0.126 -0.499 1.00 92.69 163 TYR A N 1
ATOM 1347 C CA . TYR A 1 163 ? -3.592 0.611 0.702 1.00 92.69 163 TYR A CA 1
ATOM 1348 C C . TYR A 1 163 ? -2.224 1.287 0.528 1.00 92.69 163 TYR A C 1
ATOM 1350 O O . TYR A 1 163 ? -1.340 0.733 -0.122 1.00 92.69 163 TYR A O 1
ATOM 1358 N N . LEU A 1 164 ? -2.027 2.443 1.164 1.00 89.94 164 LEU A N 1
ATOM 1359 C CA . LEU A 1 164 ? -0.810 3.262 1.082 1.00 89.94 164 LEU A CA 1
ATOM 1360 C C . LEU A 1 164 ? 0.507 2.510 1.307 1.00 89.94 164 LEU A C 1
ATOM 1362 O O . LEU A 1 164 ? 1.502 2.840 0.681 1.00 89.94 164 LEU A O 1
ATOM 1366 N N . SER A 1 165 ? 0.538 1.494 2.173 1.00 89.25 165 SER A N 1
ATOM 1367 C CA . SER A 1 165 ? 1.760 0.710 2.425 1.00 89.25 165 SER A CA 1
ATOM 1368 C C . SER A 1 165 ? 2.208 -0.148 1.238 1.00 89.25 165 SER A C 1
ATOM 1370 O O . SER A 1 165 ? 3.332 -0.645 1.236 1.00 89.25 165 SER A O 1
ATOM 1372 N N . LEU A 1 166 ? 1.331 -0.359 0.256 1.00 91.69 166 LEU A N 1
ATOM 1373 C CA . LEU A 1 166 ? 1.612 -1.122 -0.958 1.00 91.69 166 LEU A CA 1
ATOM 1374 C C . LEU A 1 166 ? 1.952 -0.216 -2.141 1.00 91.69 166 LEU A C 1
ATOM 1376 O O . LEU A 1 166 ? 2.163 -0.728 -3.236 1.00 91.69 166 LEU A O 1
ATOM 1380 N N . VAL A 1 167 ? 1.973 1.100 -1.939 1.00 92.38 167 VAL A N 1
ATOM 1381 C CA . VAL A 1 167 ? 2.073 2.089 -3.005 1.00 92.38 167 VAL A CA 1
ATOM 1382 C C . VAL A 1 167 ? 3.213 3.054 -2.694 1.00 92.38 167 VAL A C 1
ATOM 1384 O O . VAL A 1 167 ? 3.285 3.600 -1.597 1.00 92.38 167 VAL A O 1
ATOM 1387 N N . GLU A 1 168 ? 4.095 3.292 -3.661 1.00 90.12 168 GLU A N 1
ATOM 1388 C CA . GLU A 1 168 ? 5.175 4.279 -3.542 1.00 90.12 168 GLU A CA 1
ATOM 1389 C C . GLU A 1 168 ? 5.100 5.330 -4.659 1.00 90.12 168 GLU A C 1
ATOM 1391 O O . GLU A 1 168 ? 4.794 4.987 -5.802 1.00 90.12 168 GLU A O 1
ATOM 1396 N N . PRO A 1 169 ? 5.401 6.613 -4.377 1.00 89.62 169 PRO A N 1
ATOM 1397 C CA . PRO A 1 169 ? 5.481 7.638 -5.414 1.00 89.62 169 PRO A CA 1
ATOM 1398 C C . PRO A 1 169 ? 6.573 7.302 -6.432 1.00 89.62 169 PRO A C 1
ATOM 1400 O O . PRO A 1 169 ? 7.686 6.909 -6.065 1.00 89.62 169 PRO A O 1
ATOM 1403 N N . VAL A 1 170 ? 6.291 7.518 -7.716 1.00 87.56 170 VAL A N 1
ATOM 1404 C CA . VAL A 1 170 ? 7.313 7.414 -8.761 1.00 87.56 170 VAL A CA 1
ATOM 1405 C C . VAL A 1 170 ? 8.303 8.568 -8.603 1.00 87.56 170 VAL A C 1
ATOM 1407 O O . VAL A 1 170 ? 7.973 9.730 -8.822 1.00 87.56 170 VAL A O 1
ATOM 1410 N N . LYS A 1 171 ? 9.544 8.250 -8.228 1.00 80.38 171 LYS A N 1
ATOM 1411 C CA . LYS A 1 171 ? 10.654 9.209 -8.224 1.00 80.38 171 LYS A CA 1
ATOM 1412 C C . LYS A 1 171 ? 11.331 9.177 -9.588 1.00 80.38 171 LYS A C 1
ATOM 1414 O O . LYS A 1 171 ? 11.917 8.163 -9.960 1.00 80.38 171 LYS A O 1
ATOM 1419 N N . HIS A 1 172 ? 11.265 10.280 -10.322 1.00 66.88 172 HIS A N 1
ATOM 1420 C CA . HIS A 1 172 ? 12.075 10.451 -11.521 1.00 66.88 172 HIS A CA 1
ATOM 1421 C C . HIS A 1 172 ? 13.513 10.751 -11.090 1.00 66.88 172 HIS A C 1
ATOM 1423 O O . HIS A 1 172 ? 13.753 11.694 -10.336 1.00 66.88 172 HIS A O 1
ATOM 1429 N N . SER A 1 173 ? 14.469 9.926 -11.515 1.00 62.94 173 SER A N 1
ATOM 1430 C CA . SER A 1 173 ? 15.882 10.236 -11.328 1.00 62.94 173 SER A CA 1
ATOM 1431 C C . SER A 1 173 ? 16.214 11.505 -12.114 1.00 62.94 173 SER A C 1
ATOM 1433 O O . SER A 1 173 ? 15.950 11.591 -13.309 1.00 62.94 173 SER A O 1
ATOM 1435 N N . SER A 1 174 ? 16.823 12.490 -11.454 1.00 60.50 174 SER A N 1
ATOM 1436 C CA . SER A 1 174 ? 17.350 13.706 -12.098 1.00 60.50 174 SER A CA 1
ATOM 1437 C C . SER A 1 174 ? 18.573 13.432 -12.984 1.00 60.50 174 SER A C 1
ATOM 1439 O O . SER A 1 174 ? 19.068 14.322 -13.671 1.00 60.50 174 SER A O 1
ATOM 1441 N N . ILE A 1 175 ? 19.066 12.192 -12.981 1.00 59.97 175 ILE A N 1
ATOM 1442 C CA . ILE A 1 175 ? 20.159 11.726 -13.827 1.00 59.97 175 ILE A CA 1
ATOM 1443 C C . ILE A 1 175 ? 19.580 11.456 -15.222 1.00 59.97 175 ILE A C 1
ATOM 1445 O O . ILE A 1 175 ? 19.104 10.359 -15.512 1.00 59.97 175 ILE A O 1
ATOM 1449 N N . SER A 1 176 ? 19.622 12.491 -16.064 1.00 57.41 176 SER A N 1
ATOM 1450 C CA . SER A 1 176 ? 19.052 12.583 -17.421 1.00 57.41 176 SER A CA 1
ATOM 1451 C C . SER A 1 176 ? 19.340 11.387 -18.352 1.00 57.41 176 SER A C 1
ATOM 1453 O O . SER A 1 176 ? 18.576 11.132 -19.282 1.00 57.41 176 SER A O 1
ATOM 1455 N N . ASN A 1 177 ? 20.409 10.618 -18.116 1.00 55.53 177 ASN A N 1
ATOM 1456 C CA . ASN A 1 177 ? 21.025 9.794 -19.163 1.00 55.53 177 ASN A CA 1
ATOM 1457 C C . ASN A 1 177 ? 21.052 8.274 -18.894 1.00 55.53 177 ASN A C 1
ATOM 1459 O O . ASN A 1 177 ? 21.734 7.557 -19.615 1.00 55.53 177 ASN A O 1
ATOM 1463 N N . GLN A 1 178 ? 20.331 7.739 -17.898 1.00 57.66 178 GLN A N 1
ATOM 1464 C CA . GLN A 1 178 ? 20.383 6.285 -17.620 1.00 57.66 178 GLN A CA 1
ATOM 1465 C C . GLN A 1 178 ? 19.444 5.421 -18.481 1.00 57.66 178 GLN A C 1
ATOM 1467 O O . GLN A 1 178 ? 19.709 4.234 -18.640 1.00 57.66 178 GLN A O 1
ATOM 1472 N N . ASN A 1 179 ? 18.382 5.990 -19.066 1.00 51.72 179 ASN A N 1
ATOM 1473 C CA . ASN A 1 179 ? 17.317 5.189 -19.696 1.00 51.72 179 ASN A CA 1
ATOM 1474 C C . ASN A 1 179 ? 17.228 5.288 -21.220 1.00 51.72 179 ASN A C 1
ATOM 1476 O O . ASN A 1 179 ? 16.370 4.640 -21.816 1.00 51.72 179 ASN A O 1
ATOM 1480 N N . LYS A 1 180 ? 18.105 6.052 -21.872 1.00 50.66 180 LYS A N 1
ATOM 1481 C CA . LYS A 1 180 ? 18.280 5.921 -23.319 1.00 50.66 180 LYS A CA 1
ATOM 1482 C C . LYS A 1 180 ? 19.375 4.891 -23.554 1.00 50.66 180 LYS A C 1
ATOM 1484 O O . LYS A 1 180 ? 20.521 5.248 -23.801 1.00 50.66 180 LYS A O 1
ATOM 1489 N N . LEU A 1 181 ? 19.012 3.607 -23.485 1.00 53.69 181 LEU A N 1
ATOM 1490 C CA . LEU A 1 181 ? 19.649 2.682 -24.420 1.00 53.69 181 LEU A CA 1
ATOM 1491 C C . LEU A 1 181 ? 19.424 3.323 -25.792 1.00 53.69 181 LEU A C 1
ATOM 1493 O O . LEU A 1 181 ? 18.277 3.684 -26.086 1.00 53.69 181 LEU A O 1
ATOM 1497 N N . PRO A 1 182 ? 20.484 3.615 -26.557 1.00 55.84 182 PRO A N 1
ATOM 1498 C CA . PRO A 1 182 ? 20.260 4.229 -27.843 1.00 55.84 182 PRO A CA 1
ATOM 1499 C C . PRO A 1 182 ? 19.383 3.264 -28.664 1.00 55.84 182 PRO A C 1
ATOM 1501 O O . PRO A 1 182 ? 19.386 2.053 -28.443 1.00 55.84 182 PRO A O 1
ATOM 1504 N N . GLN A 1 183 ? 18.468 3.799 -29.462 1.00 59.16 183 GLN A N 1
ATOM 1505 C CA . GLN A 1 183 ? 17.615 2.932 -30.268 1.00 59.16 183 GLN A CA 1
ATOM 1506 C C . GLN A 1 183 ? 18.459 2.427 -31.444 1.00 59.16 183 GLN A C 1
ATOM 1508 O O . GLN A 1 183 ? 19.171 3.251 -32.031 1.00 59.16 183 GLN A O 1
ATOM 1513 N N . PRO A 1 184 ? 18.409 1.125 -31.785 1.00 57.72 184 PRO A N 1
ATOM 1514 C CA . PRO A 1 184 ? 18.994 0.648 -33.032 1.00 57.72 184 PRO A CA 1
ATOM 1515 C C . PRO A 1 184 ? 18.370 1.452 -34.175 1.00 57.72 184 PRO A C 1
ATOM 1517 O O . PRO A 1 184 ? 17.154 1.645 -34.225 1.00 57.72 184 PRO A O 1
ATOM 1520 N N . GLN A 1 185 ? 19.215 2.032 -35.024 1.00 60.00 185 GLN A N 1
ATOM 1521 C CA . GLN A 1 185 ? 18.781 3.046 -35.989 1.00 60.00 185 GLN A CA 1
ATOM 1522 C C . GLN A 1 185 ? 18.086 2.429 -37.205 1.00 60.00 185 GLN A C 1
ATOM 1524 O O 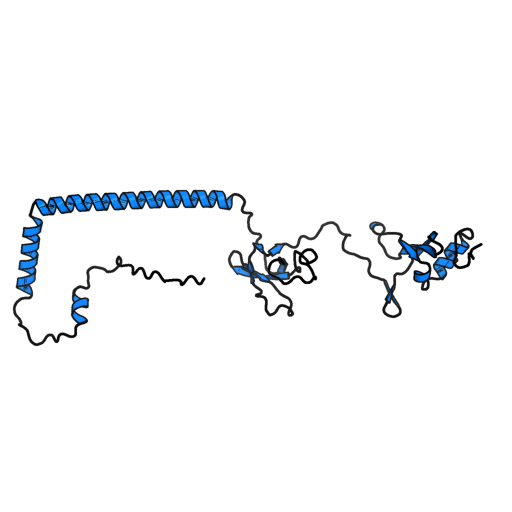. GLN A 1 185 ? 17.380 3.140 -37.918 1.00 60.00 185 GLN A O 1
ATOM 1529 N N . ILE A 1 186 ? 18.293 1.133 -37.461 1.00 64.69 186 ILE A N 1
ATOM 1530 C CA . ILE A 1 186 ? 17.853 0.473 -38.690 1.00 64.69 186 ILE A CA 1
ATOM 1531 C C . ILE A 1 186 ? 17.451 -0.977 -38.375 1.00 64.69 186 ILE A C 1
ATOM 1533 O O . ILE A 1 186 ? 18.089 -1.652 -37.570 1.00 64.69 186 ILE A O 1
ATOM 1537 N N . ILE A 1 187 ? 16.381 -1.452 -39.016 1.00 66.56 187 ILE A N 1
ATOM 1538 C CA . ILE A 1 187 ? 16.009 -2.871 -39.057 1.00 66.56 187 ILE A CA 1
ATOM 1539 C C . ILE A 1 187 ? 16.422 -3.390 -40.436 1.00 66.56 187 ILE A C 1
ATOM 1541 O O . ILE A 1 187 ? 15.892 -2.914 -41.442 1.00 66.56 187 ILE A O 1
ATOM 1545 N N . VAL A 1 188 ? 17.361 -4.333 -40.486 1.00 66.69 188 VAL A N 1
ATOM 1546 C CA . VAL A 1 188 ? 17.773 -5.039 -41.711 1.00 66.69 188 VAL A CA 1
ATOM 1547 C C . VAL A 1 188 ? 17.457 -6.517 -41.499 1.00 66.69 188 VAL A C 1
ATOM 1549 O O . VAL A 1 188 ? 17.845 -7.079 -40.482 1.00 66.69 188 VAL A O 1
ATOM 1552 N N . ASP A 1 189 ? 16.696 -7.133 -42.408 1.00 63.53 189 ASP A N 1
ATOM 1553 C CA . ASP A 1 189 ? 16.307 -8.555 -42.337 1.00 63.53 189 ASP A CA 1
ATOM 1554 C C . ASP A 1 189 ? 15.709 -8.990 -40.977 1.00 63.53 189 ASP A C 1
ATOM 1556 O O . ASP A 1 189 ? 16.065 -10.030 -40.421 1.00 63.53 189 ASP A O 1
ATOM 1560 N N . ASP A 1 190 ? 14.808 -8.170 -40.418 1.00 66.25 190 ASP A N 1
ATOM 1561 C CA . ASP A 1 190 ? 14.182 -8.348 -39.093 1.00 66.25 190 ASP A CA 1
ATOM 1562 C C . ASP A 1 190 ? 15.171 -8.387 -37.904 1.00 66.25 190 ASP A C 1
ATOM 1564 O O . ASP A 1 190 ? 14.801 -8.760 -36.786 1.00 66.25 190 ASP A O 1
ATOM 1568 N N . GLN A 1 191 ? 16.422 -7.965 -38.115 1.00 61.09 191 GLN A N 1
ATOM 1569 C CA . GLN A 1 191 ? 17.437 -7.801 -37.077 1.00 61.09 191 GLN A CA 1
ATOM 1570 C C . GLN A 1 191 ? 17.713 -6.318 -36.811 1.00 61.09 191 GLN A C 1
ATOM 1572 O O . GLN A 1 191 ? 17.791 -5.489 -37.718 1.00 61.09 191 GLN A O 1
ATOM 1577 N N . GLU A 1 192 ? 17.831 -5.978 -35.529 1.00 67.12 192 GLU A N 1
ATOM 1578 C CA . GLU A 1 192 ? 18.173 -4.633 -35.068 1.00 67.12 192 GLU A CA 1
ATOM 1579 C C . GLU A 1 192 ? 19.666 -4.367 -35.312 1.00 67.12 192 GLU A C 1
ATOM 1581 O O . GLU A 1 192 ? 20.523 -4.884 -34.590 1.00 67.12 192 GLU A O 1
ATOM 1586 N N . GLU A 1 193 ? 19.981 -3.549 -36.317 1.00 71.12 193 GLU A N 1
ATOM 1587 C CA . GLU A 1 193 ? 21.349 -3.155 -36.654 1.00 71.12 193 GLU A CA 1
ATOM 1588 C C . GLU A 1 193 ? 21.646 -1.710 -36.222 1.00 71.12 193 GLU A C 1
ATOM 1590 O O . GLU A 1 193 ? 20.778 -0.833 -36.125 1.00 71.12 193 GLU A O 1
ATOM 1595 N N . TRP A 1 194 ? 22.922 -1.455 -35.951 1.00 71.25 194 TRP A N 1
ATOM 1596 C CA . TRP A 1 194 ? 23.428 -0.172 -35.482 1.00 71.25 194 TRP A CA 1
ATOM 1597 C C . TRP A 1 194 ? 24.359 0.434 -36.528 1.00 71.25 194 TRP A C 1
ATOM 1599 O O . TRP A 1 194 ? 25.298 -0.225 -36.970 1.00 71.25 194 TRP A O 1
ATOM 1609 N N . GLU A 1 195 ? 24.135 1.696 -36.904 1.00 73.25 195 GLU A N 1
ATOM 1610 C CA . GLU A 1 195 ? 25.011 2.374 -37.861 1.00 73.25 195 GLU A CA 1
ATOM 1611 C C . GLU A 1 195 ? 26.368 2.684 -37.202 1.00 73.25 195 GLU A C 1
ATOM 1613 O O . GLU A 1 195 ? 26.458 3.379 -36.181 1.00 73.25 195 GLU A O 1
ATOM 1618 N N . VAL A 1 196 ? 27.443 2.156 -37.786 1.00 75.62 196 VAL A N 1
ATOM 1619 C CA . VAL A 1 196 ? 28.818 2.419 -37.351 1.00 75.62 196 VAL A CA 1
ATOM 1620 C C . VAL A 1 196 ? 29.286 3.727 -37.982 1.00 75.62 196 VAL A C 1
ATOM 1622 O O . VAL A 1 196 ? 29.199 3.909 -39.187 1.00 75.62 196 VAL A O 1
ATOM 1625 N N . SER A 1 197 ? 29.795 4.650 -37.167 1.00 79.00 197 SER A N 1
ATOM 1626 C CA . SER A 1 197 ? 30.385 5.910 -37.629 1.00 79.00 197 SER A CA 1
ATOM 1627 C C . SER A 1 197 ? 31.795 5.683 -38.174 1.00 79.00 197 SER A C 1
ATOM 1629 O O . SER A 1 197 ? 32.129 6.120 -39.276 1.00 79.00 197 SER A O 1
ATOM 1631 N N . GLN A 1 198 ? 32.637 4.989 -37.401 1.00 80.19 198 GLN A N 1
ATOM 1632 C CA . GLN A 1 198 ? 34.026 4.724 -37.766 1.00 80.19 198 GLN A CA 1
ATOM 1633 C C . GLN A 1 198 ? 34.576 3.486 -37.045 1.00 80.19 198 GLN A C 1
ATOM 1635 O O . GLN A 1 198 ? 34.196 3.177 -35.917 1.00 80.19 198 GLN A O 1
ATOM 1640 N N . VAL A 1 199 ? 35.511 2.788 -37.694 1.00 84.19 199 VAL A N 1
ATOM 1641 C CA . VAL A 1 199 ? 36.356 1.771 -37.055 1.00 84.19 199 VAL A CA 1
ATOM 1642 C C . VAL A 1 199 ? 37.616 2.453 -36.525 1.00 84.19 199 VAL A C 1
ATOM 1644 O O . VAL A 1 199 ? 38.336 3.104 -37.282 1.00 84.19 199 VAL A O 1
ATOM 1647 N N . LEU A 1 200 ? 37.862 2.326 -35.223 1.00 85.31 200 LEU A N 1
ATOM 1648 C CA . LEU A 1 200 ? 38.963 2.987 -34.520 1.00 85.31 200 LEU A CA 1
ATOM 1649 C C . LEU A 1 200 ? 40.199 2.097 -34.377 1.00 85.31 200 LEU A C 1
ATOM 1651 O O . LEU A 1 200 ? 41.317 2.605 -34.357 1.00 85.31 200 LEU A O 1
ATOM 1655 N N . ASP A 1 201 ? 40.009 0.782 -34.248 1.00 86.44 201 ASP A N 1
ATOM 1656 C CA . ASP A 1 201 ? 41.107 -0.177 -34.104 1.00 86.44 201 ASP A CA 1
ATOM 1657 C C . ASP A 1 201 ? 40.693 -1.589 -34.549 1.00 86.44 201 ASP A C 1
ATOM 1659 O O . ASP A 1 201 ? 39.506 -1.889 -34.692 1.00 86.44 201 ASP A O 1
ATOM 1663 N N . SER A 1 202 ? 41.674 -2.472 -34.730 1.00 89.31 202 SER A N 1
ATOM 1664 C CA . SER A 1 202 ? 41.474 -3.888 -35.043 1.00 89.31 202 SER A CA 1
ATOM 1665 C C . SER A 1 202 ? 42.473 -4.773 -34.298 1.00 89.31 202 SER A C 1
ATOM 1667 O O . SER A 1 202 ? 43.665 -4.463 -34.250 1.00 89.31 202 SER A O 1
ATOM 1669 N N . GLU A 1 203 ? 42.012 -5.909 -33.778 1.00 89.94 203 GLU A N 1
ATOM 1670 C CA . GLU A 1 203 ? 42.820 -6.830 -32.974 1.00 89.94 203 GLU A CA 1
ATOM 1671 C C . GLU A 1 203 ? 42.450 -8.297 -33.253 1.00 89.94 203 GLU A C 1
ATOM 1673 O O . GLU A 1 203 ? 41.282 -8.639 -33.456 1.00 89.94 203 GLU A O 1
ATOM 1678 N N . LEU A 1 204 ? 43.438 -9.198 -33.212 1.00 86.94 204 LEU A N 1
ATOM 1679 C CA . LEU A 1 204 ? 43.216 -10.646 -33.254 1.00 86.94 204 LEU A CA 1
ATOM 1680 C C . LEU A 1 204 ? 43.150 -11.219 -31.834 1.00 86.94 204 LEU A C 1
ATOM 1682 O O . LEU A 1 204 ? 44.174 -11.414 -31.182 1.00 86.94 204 LEU A O 1
ATOM 1686 N N . LYS A 1 205 ? 41.950 -11.581 -31.369 1.00 83.44 205 LYS A N 1
ATOM 1687 C CA . LYS A 1 205 ? 41.753 -12.267 -30.080 1.00 83.44 205 LYS A CA 1
ATOM 1688 C C . LYS A 1 205 ? 41.459 -13.735 -30.322 1.00 83.44 205 LYS A C 1
ATOM 1690 O O . LYS A 1 205 ? 40.435 -14.087 -30.907 1.00 83.44 205 LYS A O 1
ATOM 1695 N N . ARG A 1 206 ? 42.357 -14.607 -29.847 1.00 82.69 206 ARG A N 1
ATOM 1696 C CA . ARG A 1 206 ? 42.245 -16.074 -29.988 1.00 82.69 206 ARG A CA 1
ATOM 1697 C C . ARG A 1 206 ? 42.026 -16.513 -31.449 1.00 82.69 206 ARG A C 1
ATOM 1699 O O . ARG A 1 206 ? 41.205 -17.385 -31.720 1.00 82.69 206 ARG A O 1
ATOM 1706 N N . GLY A 1 207 ? 42.727 -15.868 -32.386 1.00 79.69 207 GLY A N 1
ATOM 1707 C CA . GLY A 1 207 ? 42.645 -16.163 -33.823 1.00 79.69 207 GLY A CA 1
ATOM 1708 C C . GLY A 1 207 ? 41.382 -15.655 -34.529 1.00 79.69 207 GLY A C 1
ATOM 1709 O O . GLY A 1 207 ? 41.185 -15.974 -35.696 1.00 79.69 207 GLY A O 1
ATOM 1710 N N . LYS A 1 208 ? 40.528 -14.879 -33.850 1.00 84.31 208 LYS A N 1
ATOM 1711 C CA . LYS A 1 208 ? 39.371 -14.204 -34.454 1.00 84.31 208 LYS A CA 1
ATOM 1712 C C . LYS A 1 208 ? 39.627 -12.708 -34.535 1.00 84.31 208 LYS A C 1
ATOM 1714 O O . LYS A 1 208 ? 40.193 -12.142 -33.602 1.00 84.31 208 LYS A O 1
ATOM 1719 N N . LEU A 1 209 ? 39.198 -12.088 -35.629 1.00 88.00 209 LEU A N 1
ATOM 1720 C CA . LEU A 1 209 ? 39.340 -10.654 -35.852 1.00 88.00 209 LEU A CA 1
ATOM 1721 C C . LEU A 1 209 ? 38.215 -9.879 -35.162 1.00 88.00 209 LEU A C 1
ATOM 1723 O O . LEU A 1 209 ? 37.038 -10.210 -35.325 1.00 88.00 209 LEU A O 1
ATOM 1727 N N . TRP A 1 210 ? 38.600 -8.855 -34.409 1.00 89.00 210 TRP A N 1
ATOM 1728 C CA . TRP A 1 210 ? 37.714 -7.919 -33.729 1.00 89.00 210 TRP A CA 1
ATOM 1729 C C . TRP A 1 210 ? 38.041 -6.499 -34.164 1.00 89.00 210 TRP A C 1
ATOM 1731 O O . TRP A 1 210 ? 39.207 -6.164 -34.365 1.00 89.00 210 TRP A O 1
ATOM 1741 N N . TYR A 1 211 ? 37.016 -5.665 -34.246 1.00 88.25 211 TYR A N 1
ATOM 1742 C CA . TYR A 1 211 ? 37.120 -4.252 -34.565 1.00 88.25 211 TYR A CA 1
ATOM 1743 C C . TYR A 1 211 ? 36.543 -3.418 -33.433 1.00 88.25 211 TYR A C 1
ATOM 1745 O O . TYR A 1 211 ? 35.493 -3.743 -32.882 1.00 88.25 211 TYR A O 1
ATOM 1753 N N . LEU A 1 212 ? 37.224 -2.331 -33.095 1.00 87.00 212 LEU A N 1
ATOM 1754 C CA . LEU A 1 212 ? 36.718 -1.329 -32.176 1.00 87.00 212 LEU A CA 1
ATOM 1755 C C . LEU A 1 212 ? 35.854 -0.350 -32.971 1.00 87.00 212 LEU A C 1
ATOM 1757 O O . LEU A 1 212 ? 36.378 0.430 -33.765 1.00 87.00 212 LEU A O 1
ATOM 1761 N N . SER A 1 213 ? 34.540 -0.416 -32.783 1.00 84.31 213 SER A N 1
ATOM 1762 C CA . SER A 1 213 ? 33.577 0.413 -33.513 1.00 84.31 213 SER A CA 1
ATOM 1763 C C . SER A 1 213 ? 33.140 1.625 -32.689 1.00 84.31 213 SER A C 1
ATOM 1765 O O . SER A 1 213 ? 32.877 1.520 -31.487 1.00 84.31 213 SER A O 1
ATOM 1767 N N . GLU A 1 214 ? 33.075 2.785 -33.344 1.00 83.38 214 GLU A N 1
ATOM 1768 C CA . GLU A 1 214 ? 32.382 3.977 -32.857 1.00 83.38 214 GLU A CA 1
ATOM 1769 C C . GLU A 1 214 ? 30.991 4.025 -33.494 1.00 83.38 214 GLU A C 1
ATOM 1771 O O . GLU A 1 214 ? 30.857 4.014 -34.717 1.00 83.38 214 GLU A O 1
ATOM 1776 N N . TRP A 1 215 ? 29.948 4.084 -32.670 1.00 78.44 215 TRP A N 1
ATOM 1777 C CA . TRP A 1 215 ? 28.555 4.105 -33.118 1.00 78.44 215 TRP A CA 1
ATOM 1778 C C . TRP A 1 215 ? 28.101 5.517 -33.499 1.00 78.44 215 TRP A C 1
ATOM 1780 O O . TRP A 1 215 ? 28.392 6.487 -32.794 1.00 78.44 215 TRP A O 1
ATOM 1790 N N . LYS A 1 216 ? 27.337 5.644 -34.586 1.00 68.62 216 LYS A N 1
ATOM 1791 C CA . LYS A 1 216 ? 26.800 6.929 -35.046 1.00 68.62 216 LYS A CA 1
ATOM 1792 C C . LYS A 1 216 ? 25.598 7.352 -34.196 1.00 68.62 216 LYS A C 1
ATOM 1794 O O . LYS A 1 216 ? 24.726 6.550 -33.880 1.00 68.62 216 LYS A O 1
ATOM 1799 N N . GLY A 1 217 ? 25.514 8.635 -33.838 1.00 61.16 217 GLY A N 1
ATOM 1800 C CA . GLY A 1 217 ? 24.332 9.209 -33.174 1.00 61.16 217 GLY A CA 1
ATOM 1801 C C . GLY A 1 217 ? 24.246 9.028 -31.651 1.00 61.16 217 GLY A C 1
ATOM 1802 O O . GLY A 1 217 ? 23.209 9.344 -31.067 1.00 61.16 217 GLY A O 1
ATOM 1803 N N . LEU A 1 218 ? 25.313 8.576 -30.983 1.00 58.59 218 LEU A N 1
ATOM 1804 C CA . LEU A 1 218 ? 25.418 8.687 -29.524 1.00 58.59 218 LEU A CA 1
ATOM 1805 C C . LEU A 1 218 ? 25.902 10.089 -29.121 1.00 58.59 218 LEU A C 1
ATOM 1807 O O . LEU A 1 218 ? 26.886 10.596 -29.659 1.00 58.59 218 LEU A O 1
ATOM 1811 N N . SER A 1 219 ? 25.234 10.700 -28.138 1.00 54.38 219 SER A N 1
ATOM 1812 C CA . SER A 1 219 ? 25.732 11.897 -27.443 1.00 54.38 219 SER A CA 1
ATOM 1813 C C . SER A 1 219 ? 27.108 11.616 -26.826 1.00 54.38 219 SER A C 1
ATOM 1815 O O . SER A 1 219 ? 27.327 10.499 -26.355 1.00 54.38 219 SER A O 1
ATOM 1817 N N . GLU A 1 220 ? 28.011 12.604 -26.786 1.00 57.16 220 GLU A N 1
ATOM 1818 C CA . GLU A 1 220 ? 29.398 12.459 -26.287 1.00 57.16 220 GLU A CA 1
ATOM 1819 C C . GLU A 1 220 ? 29.505 11.716 -24.944 1.00 57.16 220 GLU A C 1
ATOM 1821 O O . GLU A 1 220 ? 30.388 10.877 -24.783 1.00 57.16 220 GLU A O 1
ATOM 1826 N N . ASP A 1 221 ? 28.538 11.909 -24.046 1.00 52.19 221 ASP A N 1
ATOM 1827 C CA . ASP A 1 221 ? 28.470 11.265 -22.726 1.00 52.19 221 ASP A CA 1
ATOM 1828 C C . ASP A 1 221 ? 28.228 9.741 -22.749 1.00 52.19 221 ASP A C 1
ATOM 1830 O O . ASP A 1 221 ? 28.426 9.057 -21.743 1.00 52.19 221 ASP A O 1
ATOM 1834 N N . LEU A 1 222 ? 27.748 9.195 -23.870 1.00 53.47 222 LEU A N 1
ATOM 1835 C CA . LEU A 1 222 ? 27.404 7.779 -24.028 1.00 53.47 222 LEU A CA 1
ATOM 1836 C C . LEU A 1 222 ? 28.334 7.040 -24.986 1.00 53.47 222 LEU A C 1
ATOM 1838 O O . LEU A 1 222 ? 28.211 5.818 -25.044 1.00 53.47 222 LEU A O 1
ATOM 1842 N N . LYS A 1 223 ? 29.242 7.731 -25.698 1.00 58.09 223 LYS A N 1
ATOM 1843 C CA . LYS A 1 223 ? 30.195 7.136 -26.652 1.00 58.09 223 LYS A CA 1
ATOM 1844 C C . LYS A 1 223 ? 30.964 5.986 -25.998 1.00 58.09 223 LYS A C 1
ATOM 1846 O O . LYS A 1 223 ? 31.969 6.172 -25.315 1.00 58.09 223 LYS A O 1
ATOM 1851 N N . ARG A 1 224 ? 30.455 4.772 -26.177 1.00 62.09 224 ARG A N 1
ATOM 1852 C CA . ARG A 1 224 ? 31.070 3.537 -25.706 1.00 62.09 224 ARG A CA 1
ATOM 1853 C C . ARG A 1 224 ? 31.566 2.805 -26.929 1.00 62.09 224 ARG A C 1
ATOM 1855 O O . ARG A 1 224 ? 30.784 2.174 -27.633 1.00 62.09 224 ARG A O 1
ATOM 1862 N N . ASN A 1 225 ? 32.865 2.909 -27.160 1.00 77.69 225 ASN A N 1
ATOM 1863 C CA . ASN A 1 225 ? 33.527 2.112 -28.177 1.00 77.69 225 ASN A CA 1
ATOM 1864 C C . ASN A 1 225 ? 33.460 0.649 -27.732 1.00 77.69 225 ASN A C 1
ATOM 1866 O O . ASN A 1 225 ? 33.812 0.330 -26.591 1.00 77.69 225 ASN A O 1
ATOM 1870 N N . ALA A 1 226 ? 32.980 -0.224 -28.610 1.00 80.62 226 ALA A N 1
ATOM 1871 C CA . ALA A 1 226 ? 32.831 -1.643 -28.319 1.00 80.62 226 ALA A CA 1
ATOM 1872 C C . ALA A 1 226 ? 33.650 -2.473 -29.307 1.00 80.62 226 ALA A C 1
ATOM 1874 O O . ALA A 1 226 ? 33.747 -2.147 -30.491 1.00 80.62 226 ALA A O 1
ATOM 1875 N N . TRP A 1 227 ? 34.267 -3.538 -28.794 1.00 85.50 227 TRP A N 1
ATOM 1876 C CA . TRP A 1 227 ? 34.930 -4.533 -29.625 1.00 85.50 227 TRP A CA 1
ATOM 1877 C C . TRP A 1 227 ? 33.877 -5.474 -30.197 1.00 85.50 227 TRP A C 1
ATOM 1879 O O . TRP A 1 227 ? 33.321 -6.286 -29.461 1.00 85.50 227 TRP A O 1
ATOM 1889 N N . GLU A 1 228 ? 33.662 -5.395 -31.503 1.00 83.06 228 GLU A N 1
ATOM 1890 C CA . GLU A 1 228 ? 32.734 -6.238 -32.247 1.00 83.06 228 GLU A CA 1
ATOM 1891 C C . GLU A 1 228 ? 33.511 -7.236 -33.118 1.00 83.06 228 GLU A C 1
ATOM 1893 O O . GLU A 1 228 ? 34.553 -6.889 -33.684 1.00 83.06 228 GLU A O 1
ATOM 1898 N N . PRO A 1 229 ? 33.064 -8.495 -33.237 1.00 85.56 229 PRO A N 1
ATOM 1899 C CA . PRO A 1 229 ? 33.695 -9.453 -34.135 1.00 85.56 229 PRO A CA 1
ATOM 1900 C C . PRO A 1 229 ? 33.519 -9.011 -35.595 1.00 85.56 229 PRO A C 1
ATOM 1902 O O . PRO A 1 229 ? 32.505 -8.422 -35.959 1.00 85.56 229 PRO A O 1
ATOM 1905 N N . ALA A 1 230 ? 34.473 -9.356 -36.464 1.00 83.50 230 ALA A N 1
ATOM 1906 C CA . ALA A 1 230 ? 34.427 -8.984 -37.883 1.00 83.50 230 ALA A CA 1
ATOM 1907 C C . ALA A 1 230 ? 33.148 -9.441 -38.618 1.00 83.50 230 ALA A C 1
ATOM 1909 O O . ALA A 1 230 ? 32.748 -8.806 -39.588 1.00 83.50 230 ALA A O 1
ATOM 1910 N N . SER A 1 231 ? 32.476 -10.493 -38.134 1.00 81.19 231 SER A N 1
ATOM 1911 C CA . SER A 1 231 ? 31.179 -10.950 -38.649 1.00 81.19 231 SER A CA 1
ATOM 1912 C C . SER A 1 231 ? 30.049 -9.931 -38.471 1.00 81.19 231 SER A C 1
ATOM 1914 O O . SER A 1 231 ? 29.143 -9.891 -39.299 1.00 81.19 231 SER A O 1
ATOM 1916 N N . ASN A 1 232 ? 30.103 -9.101 -37.426 1.00 79.88 232 ASN A N 1
ATOM 1917 C CA . ASN A 1 232 ? 29.063 -8.112 -37.118 1.00 79.88 232 ASN A CA 1
ATOM 1918 C C . ASN A 1 232 ? 29.168 -6.858 -38.002 1.00 79.88 232 ASN A C 1
ATOM 1920 O O . ASN A 1 232 ? 28.237 -6.068 -38.056 1.00 79.88 232 ASN A O 1
ATOM 1924 N N . LEU A 1 233 ? 30.289 -6.675 -38.706 1.00 76.00 233 LEU A N 1
ATOM 1925 C CA . LEU A 1 233 ? 30.544 -5.528 -39.588 1.00 76.00 233 LEU A CA 1
ATOM 1926 C C . LEU A 1 233 ? 30.302 -5.848 -41.070 1.00 76.00 233 LEU A C 1
ATOM 1928 O O . LEU A 1 233 ? 30.702 -5.079 -41.944 1.00 76.00 233 LEU A O 1
ATOM 1932 N N . THR A 1 234 ? 29.636 -6.970 -41.365 1.00 70.88 234 THR A N 1
ATOM 1933 C CA . THR A 1 234 ? 29.306 -7.382 -42.740 1.00 70.88 234 THR A CA 1
ATOM 1934 C C . THR A 1 234 ? 28.458 -6.325 -43.458 1.00 70.88 234 THR A C 1
ATOM 1936 O O . THR A 1 234 ? 28.678 -6.065 -44.639 1.00 70.88 234 THR A O 1
ATOM 1939 N N . SER A 1 235 ? 27.574 -5.645 -42.724 1.00 70.75 235 SER A N 1
ATOM 1940 C CA . SER A 1 235 ? 26.691 -4.581 -43.219 1.00 70.75 235 SER A CA 1
ATOM 1941 C C . SER A 1 235 ? 27.402 -3.225 -43.417 1.00 70.75 235 SER A C 1
ATOM 1943 O O . SER A 1 235 ? 26.785 -2.261 -43.858 1.00 70.75 235 SER A O 1
ATOM 1945 N N . SER A 1 236 ? 28.704 -3.104 -43.104 1.00 72.69 236 SER A N 1
ATOM 1946 C CA . SER A 1 236 ? 29.474 -1.842 -43.166 1.00 72.69 236 SER A CA 1
ATOM 1947 C C . SER A 1 236 ? 30.905 -2.019 -43.722 1.00 72.69 236 SER A C 1
ATOM 1949 O O . SER A 1 236 ? 31.889 -1.654 -43.067 1.00 72.69 236 SER A O 1
ATOM 1951 N N . PRO A 1 237 ? 31.067 -2.552 -44.951 1.00 78.88 237 PRO A N 1
ATOM 1952 C CA . PRO A 1 237 ? 32.383 -2.852 -45.522 1.00 78.88 237 PRO A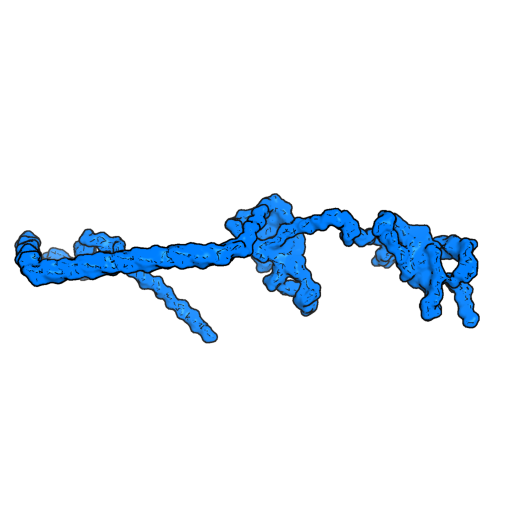 CA 1
ATOM 1953 C C . PRO A 1 237 ? 33.215 -1.598 -45.830 1.00 78.88 237 PRO A C 1
ATOM 1955 O O . PRO A 1 237 ? 34.446 -1.669 -45.844 1.00 78.88 237 PRO A O 1
ATOM 1958 N N . ASP A 1 238 ? 32.574 -0.453 -46.066 1.00 82.38 238 ASP A N 1
ATOM 1959 C CA . ASP A 1 238 ? 33.257 0.782 -46.459 1.00 82.38 238 ASP A CA 1
ATOM 1960 C C . ASP A 1 238 ? 34.070 1.381 -45.307 1.00 82.38 238 ASP A C 1
ATOM 1962 O O . ASP A 1 238 ? 35.209 1.801 -45.511 1.00 82.38 238 ASP A O 1
ATOM 1966 N N . HIS A 1 239 ? 33.557 1.314 -44.075 1.00 82.62 239 HIS A N 1
ATOM 1967 C CA . HIS A 1 239 ? 34.284 1.760 -42.881 1.00 82.6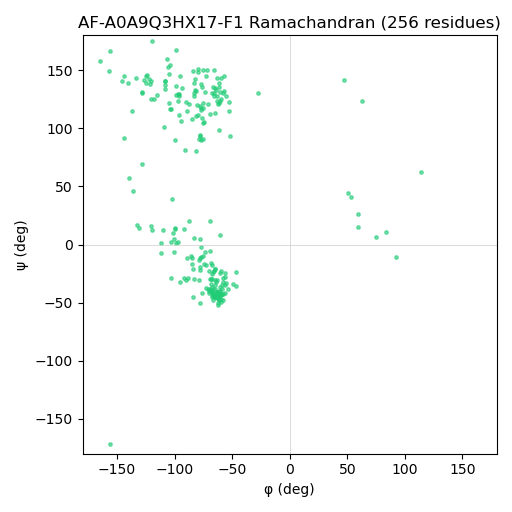2 239 HIS A CA 1
ATOM 1968 C C . HIS A 1 239 ? 35.497 0.872 -42.577 1.00 82.62 239 HIS A C 1
ATOM 1970 O O . HIS A 1 239 ? 36.555 1.373 -42.195 1.00 82.62 239 HIS A O 1
ATOM 1976 N N . VAL A 1 240 ? 35.377 -0.439 -42.806 1.00 82.94 240 VAL A N 1
ATOM 1977 C CA . VAL A 1 240 ? 36.488 -1.390 -42.651 1.00 82.94 240 VAL A CA 1
ATOM 1978 C C . VAL A 1 240 ? 37.572 -1.138 -43.705 1.00 82.94 240 VAL A C 1
ATOM 1980 O O . VAL A 1 240 ? 38.757 -1.106 -43.373 1.00 82.94 240 VAL A O 1
ATOM 1983 N N . LYS A 1 241 ? 37.189 -0.908 -44.968 1.00 83.44 241 LYS A N 1
ATOM 1984 C CA . LYS A 1 241 ? 38.136 -0.557 -46.043 1.00 83.44 241 LYS A CA 1
ATOM 1985 C C . LYS A 1 241 ? 38.835 0.774 -45.775 1.00 83.44 241 LYS A C 1
ATOM 1987 O O . LYS A 1 241 ? 40.049 0.858 -45.943 1.00 83.44 241 LYS A O 1
ATOM 1992 N N . ALA A 1 242 ? 38.093 1.792 -45.339 1.00 84.94 242 ALA A N 1
ATOM 1993 C CA . ALA A 1 242 ? 38.648 3.100 -45.003 1.00 84.94 242 ALA A CA 1
ATOM 1994 C C . ALA A 1 242 ? 39.685 3.002 -43.872 1.00 84.94 242 ALA A C 1
ATOM 1996 O O . ALA A 1 242 ? 40.759 3.589 -43.974 1.00 84.94 242 ALA A O 1
ATOM 1997 N N . PHE A 1 243 ? 39.407 2.203 -42.836 1.00 86.06 243 PHE A N 1
ATOM 1998 C CA . PHE A 1 243 ? 40.352 1.955 -41.747 1.00 86.06 243 PHE A CA 1
ATOM 1999 C C . PHE A 1 243 ? 41.639 1.276 -42.237 1.00 86.06 243 PHE A C 1
ATOM 2001 O O . PHE A 1 243 ? 42.729 1.782 -41.984 1.00 86.06 243 PHE A O 1
ATOM 2008 N N . HIS A 1 244 ? 41.539 0.184 -42.998 1.00 87.12 244 HIS A N 1
ATOM 2009 C CA . HIS A 1 244 ? 42.721 -0.540 -43.498 1.00 87.12 244 HIS A CA 1
ATOM 2010 C C . HIS A 1 244 ? 43.505 0.217 -44.572 1.00 87.12 244 HIS A C 1
ATOM 2012 O O . HIS A 1 244 ? 44.699 -0.016 -44.733 1.00 87.12 244 HIS A O 1
ATOM 2018 N N . SER A 1 245 ? 42.875 1.164 -45.272 1.00 84.81 245 SER A N 1
ATOM 2019 C CA . SER A 1 245 ? 43.592 2.088 -46.157 1.00 84.81 245 SER A CA 1
ATOM 2020 C C . SER A 1 245 ? 44.489 3.059 -45.385 1.00 84.81 245 SER A C 1
ATOM 2022 O O . SER A 1 245 ? 45.492 3.512 -45.932 1.00 84.81 245 SER A O 1
ATOM 2024 N N . LEU A 1 246 ? 44.122 3.409 -44.148 1.00 85.38 246 LEU A N 1
ATOM 2025 C CA . LEU A 1 246 ? 44.897 4.300 -43.279 1.00 85.38 246 LEU A CA 1
ATOM 2026 C C . LEU A 1 246 ? 45.892 3.529 -42.404 1.00 85.38 246 LEU A C 1
ATOM 2028 O O . LEU A 1 246 ? 46.959 4.048 -42.079 1.00 85.38 246 LEU A O 1
ATOM 2032 N N . TYR A 1 247 ? 45.558 2.289 -42.046 1.00 85.44 247 TYR A N 1
ATOM 2033 C CA . TYR A 1 247 ? 46.346 1.438 -41.160 1.00 85.44 247 TYR A CA 1
ATOM 2034 C C . TYR A 1 247 ? 46.609 0.057 -41.790 1.00 85.44 247 TYR A C 1
ATOM 2036 O O . TYR A 1 247 ? 46.086 -0.943 -41.302 1.00 85.44 247 TYR A O 1
ATOM 2044 N N . PRO A 1 248 ? 47.438 -0.035 -42.847 1.00 83.19 248 PRO A N 1
ATOM 2045 C CA . PRO A 1 248 ? 47.679 -1.294 -43.564 1.00 83.19 248 PRO A CA 1
ATOM 2046 C C . PRO A 1 248 ? 48.388 -2.370 -42.722 1.00 83.19 248 PRO A C 1
ATOM 2048 O O . PRO A 1 248 ? 48.254 -3.556 -43.004 1.00 83.19 248 PRO A O 1
ATOM 2051 N N . GLU A 1 249 ? 49.112 -1.970 -41.671 1.00 82.50 249 GLU A N 1
ATOM 2052 C CA . GLU A 1 249 ? 49.841 -2.870 -40.758 1.00 82.50 249 GLU A CA 1
ATOM 2053 C C . GLU A 1 249 ? 48.937 -3.562 -39.722 1.00 82.50 249 GLU A C 1
ATOM 2055 O O . GLU A 1 249 ? 49.368 -4.449 -38.981 1.00 82.50 249 GLU A O 1
ATOM 2060 N N . LYS A 1 250 ? 47.683 -3.122 -39.601 1.00 83.88 250 LYS A N 1
ATOM 2061 C CA . LYS A 1 250 ? 46.740 -3.628 -38.604 1.00 83.88 250 LYS A CA 1
ATOM 2062 C C . LYS A 1 250 ? 46.047 -4.904 -39.112 1.00 83.88 250 LYS A C 1
ATOM 2064 O O . LYS A 1 250 ? 45.863 -5.077 -40.314 1.00 83.88 250 LYS A O 1
ATOM 2069 N N . PRO A 1 251 ? 45.661 -5.834 -38.217 1.00 83.81 251 PRO A N 1
ATOM 2070 C CA . PRO A 1 251 ? 45.090 -7.112 -38.630 1.00 83.81 251 PRO A CA 1
ATOM 2071 C C . PRO A 1 251 ? 43.765 -6.913 -39.377 1.00 83.81 251 PRO A C 1
ATOM 2073 O O . PRO A 1 251 ? 42.825 -6.322 -38.851 1.00 83.81 251 PRO A O 1
ATOM 2076 N N . GLY A 1 252 ? 43.686 -7.426 -40.602 1.00 80.44 252 GLY A N 1
ATOM 2077 C CA . GLY A 1 252 ? 42.556 -7.235 -41.509 1.00 80.44 252 GLY A CA 1
ATOM 2078 C C . GLY A 1 252 ? 41.879 -8.545 -41.910 1.00 80.44 252 GLY A C 1
ATOM 2079 O O . GLY A 1 252 ? 42.345 -9.631 -41.580 1.00 80.44 252 GLY A O 1
ATOM 2080 N N . PRO A 1 253 ? 40.772 -8.493 -42.664 1.00 72.12 253 PRO A N 1
ATOM 2081 C CA . PRO A 1 253 ? 40.059 -9.703 -43.079 1.00 72.12 253 PRO A CA 1
ATOM 2082 C C . PRO A 1 253 ? 40.904 -10.577 -44.025 1.00 72.12 253 PRO A C 1
ATOM 2084 O O . PRO A 1 253 ? 40.686 -11.781 -44.108 1.00 72.12 253 PRO A O 1
ATOM 2087 N N . ASN A 1 254 ? 41.905 -9.977 -44.679 1.00 66.19 254 ASN A N 1
ATOM 2088 C CA . ASN A 1 254 ? 42.844 -10.640 -45.581 1.00 66.19 254 ASN A CA 1
ATOM 2089 C C . ASN A 1 254 ? 44.179 -11.018 -44.915 1.00 66.19 254 ASN A C 1
ATOM 2091 O O . ASN A 1 254 ? 45.056 -11.539 -45.602 1.00 66.19 254 ASN A O 1
ATOM 2095 N N . THR A 1 255 ? 44.379 -10.767 -43.612 1.00 59.59 255 THR A N 1
ATOM 2096 C CA . THR A 1 255 ? 45.612 -11.205 -42.940 1.00 59.59 255 THR A CA 1
ATOM 2097 C C . THR A 1 255 ? 45.538 -12.708 -42.696 1.00 59.59 255 THR A C 1
ATOM 2099 O O . THR A 1 255 ? 44.993 -13.173 -41.695 1.00 59.59 255 THR A O 1
ATOM 2102 N N . SER A 1 256 ? 46.041 -13.476 -43.662 1.00 46.28 256 SER A N 1
ATOM 2103 C CA . SER A 1 256 ? 46.200 -14.919 -43.553 1.00 46.28 256 SER A CA 1
ATOM 2104 C C . SER A 1 256 ? 47.221 -15.257 -42.472 1.00 46.28 256 SER A C 1
ATOM 2106 O O . SER A 1 256 ? 48.303 -14.677 -42.412 1.00 46.28 256 SER A O 1
ATOM 2108 N N . ARG A 1 257 ? 46.859 -16.234 -41.646 1.00 46.19 257 ARG A N 1
ATOM 2109 C CA . ARG A 1 257 ? 47.706 -16.879 -40.646 1.00 46.19 257 ARG A CA 1
ATOM 2110 C C . ARG A 1 257 ? 49.013 -17.372 -41.292 1.00 46.19 257 ARG A C 1
ATOM 2112 O O . ARG A 1 257 ? 48.953 -18.255 -42.145 1.00 46.19 257 ARG A O 1
ATOM 2119 N N . ALA A 1 258 ? 50.143 -16.791 -40.891 1.00 34.19 258 ALA A N 1
ATOM 2120 C CA . ALA A 1 258 ? 51.454 -17.429 -41.009 1.00 34.19 258 ALA A CA 1
ATOM 2121 C C . ALA A 1 258 ? 51.606 -18.507 -39.923 1.00 34.19 258 ALA A C 1
ATOM 2123 O O . ALA A 1 258 ? 51.002 -18.336 -38.833 1.00 34.19 258 ALA A O 1
#

Nearest PDB structures (foldseek):
  6mha-assembly1_A  TM=8.921E-01  e=1.051E-03  Drosophila melanogaster
  1q3l-assembly1_A  TM=8.825E-01  e=1.410E-03  Drosophila melanogaster
  4x3s-assembly1_A  TM=8.173E-01  e=3.209E-03  Mus musculus
  7q5b-assembly1_A  TM=6.240E-01  e=2.255E-03  Saccharomyces cerevisiae S288C
  1ap0-assembly1_A  TM=5.905E-01  e=1.410E-03  Mus musculus

Radius of gyration: 44.51 Å; Cα contacts (8 Å, |Δi|>4): 224; chains: 1; bounding box: 116×41×108 Å

Foldseek 3Di:
DDDDDDDPPPPDPPPDDPPPPVVVVPPPPDDPPPDDPDDPVVVVVVVVVCVVVVVPPPVVVVVVVVVVVVVVVVVVVVVVVVVVVVVVVVVVCCVVCVPDDDQDDDDFFFWKWFACPPPDFPDPDPVPGDRTDGRWTFHDDPDPFKTFTDDDPVPPVDHRIDGSVRIGGDDDPPPPPDPCPDAQPDQDPNDRHFAFPAFDAWDQDPNFIWTFTFTPPDDPVPGDTDTDTPVNCPVPVPRLVVVCVVVVVGDHPPPDDD

Organism: NCBI:txid1389203

Sequence (258 aa):
MLGRHVPREGVDLMSKNPQNLNQVIKEDGIQESTLFPIKVEIFSDLVDQIQKEVWQDKDYKEILKQLARVIKNLQSVQKLVKEELESEIGRFKKYANRNRTIPPDFQHGDRVWLASNNFKPTRPTKKLSERWLGPFEVLKKVGSHAYHLKLPVQWKSVHPVFYLSLVEPVKHSSISNQNKLPQPQIIVDDQEEWEVSQVLDSELKRGKLWYLSEWKGLSEDLKRNAWEPASNLTSSPDHVKAFHSLYPEKPGPNTSRA

Solvent-accessible surface area (backbone atoms only — not comparable to full-atom values): 16330 Å² total; per-residue (Å²): 134,88,83,80,84,76,84,86,82,74,76,78,80,86,77,76,72,92,84,52,74,78,58,66,68,66,76,73,77,75,74,91,82,81,79,78,99,77,72,72,71,63,53,52,55,50,49,54,48,49,49,52,53,59,63,64,37,68,66,53,52,50,52,50,53,52,49,53,50,51,53,54,49,50,53,50,52,52,49,52,54,49,52,51,49,52,51,48,54,50,52,51,50,50,65,68,47,70,81,58,72,81,77,85,86,79,53,69,70,41,49,27,29,33,54,33,87,89,52,82,58,91,37,102,41,72,90,74,24,70,66,59,46,60,80,31,37,28,65,39,74,78,49,100,56,30,35,30,42,59,70,62,83,90,48,74,91,54,78,51,63,44,49,54,95,46,49,43,77,65,76,80,72,86,66,86,72,80,80,67,70,78,74,63,77,41,75,55,96,93,37,80,38,70,58,68,64,42,53,78,46,50,45,70,60,96,88,40,55,30,31,31,36,36,63,54,92,58,56,83,96,62,68,65,71,42,81,40,49,56,80,78,44,68,92,46,58,65,45,54,50,55,38,43,73,75,40,70,90,49,67,51,100,80,62,72,86,127

Mean predicted aligned error: 19.77 Å